Protein AF-A0A956AEA8-F1 (afdb_monomer)

Structure (mmCIF, N/CA/C/O backbone):
data_AF-A0A956AEA8-F1
#
_entry.id   AF-A0A956AEA8-F1
#
loop_
_atom_site.group_PDB
_atom_site.id
_atom_site.type_symbol
_atom_site.label_atom_id
_atom_site.label_alt_id
_atom_site.label_comp_id
_atom_site.label_asym_id
_atom_site.label_entity_id
_atom_site.label_seq_id
_atom_site.pdbx_PDB_ins_code
_atom_site.Cartn_x
_atom_site.Cartn_y
_atom_site.Cartn_z
_atom_site.occupancy
_atom_site.B_iso_or_equiv
_atom_site.auth_seq_id
_atom_site.auth_comp_id
_atom_site.auth_asym_id
_atom_site.auth_atom_id
_atom_site.pdbx_PDB_model_num
ATOM 1 N N . MET A 1 1 ? 11.679 -37.484 19.360 1.00 41.34 1 MET A N 1
ATOM 2 C CA . MET A 1 1 ? 11.856 -37.382 20.827 1.00 41.34 1 MET A CA 1
ATOM 3 C C . MET A 1 1 ? 12.184 -35.933 21.161 1.00 41.34 1 MET A C 1
ATOM 5 O O . MET A 1 1 ? 13.025 -35.336 20.505 1.00 41.34 1 MET A O 1
ATOM 9 N N . ASN A 1 2 ? 11.384 -35.341 22.048 1.00 37.59 2 ASN A N 1
ATOM 10 C CA . ASN A 1 2 ? 11.044 -33.916 22.075 1.00 37.59 2 ASN A CA 1
ATOM 11 C C . ASN A 1 2 ? 11.935 -33.077 23.011 1.00 37.59 2 ASN A C 1
ATOM 13 O O . ASN A 1 2 ? 11.853 -33.224 24.224 1.00 37.59 2 ASN A O 1
ATOM 17 N N . HIS A 1 3 ? 12.673 -32.107 22.458 1.00 40.12 3 HIS A N 1
ATOM 18 C CA . HIS A 1 3 ? 13.439 -31.085 23.202 1.00 40.12 3 HIS A CA 1
ATOM 19 C C . HIS A 1 3 ? 12.631 -29.820 23.581 1.00 40.12 3 HIS A C 1
ATOM 21 O O . HIS A 1 3 ? 13.193 -28.859 24.095 1.00 40.12 3 HIS A O 1
ATOM 27 N N . ARG A 1 4 ? 11.309 -29.781 23.346 1.00 43.84 4 ARG A N 1
ATOM 28 C CA . ARG A 1 4 ? 10.481 -28.565 23.531 1.00 43.84 4 ARG A CA 1
ATOM 29 C C . ARG A 1 4 ? 9.792 -28.418 24.896 1.00 43.84 4 ARG A C 1
ATOM 31 O O . ARG A 1 4 ? 9.142 -27.407 25.125 1.00 43.84 4 ARG A O 1
ATOM 38 N N . LEU A 1 5 ? 9.934 -29.382 25.807 1.00 45.34 5 LEU A N 1
ATOM 39 C CA . LEU A 1 5 ? 9.237 -29.358 27.106 1.00 45.34 5 LEU A CA 1
ATOM 40 C C . LEU A 1 5 ? 10.062 -28.765 28.262 1.00 45.34 5 LEU A C 1
ATOM 42 O O . LEU A 1 5 ? 9.497 -28.449 29.303 1.00 45.34 5 LEU A O 1
ATOM 46 N N . LEU A 1 6 ? 11.369 -28.541 28.084 1.00 45.94 6 LEU A N 1
ATOM 47 C CA . LEU A 1 6 ? 12.243 -28.048 29.159 1.00 45.94 6 LEU A CA 1
ATOM 48 C C . LEU A 1 6 ? 12.296 -26.516 29.305 1.00 45.94 6 LEU A C 1
ATOM 50 O O . LEU A 1 6 ? 12.686 -26.032 30.362 1.00 45.94 6 LEU A O 1
ATOM 54 N N . SER A 1 7 ? 11.864 -25.730 28.312 1.00 45.19 7 SER A N 1
ATOM 55 C CA . SER A 1 7 ? 11.946 -24.258 28.390 1.00 45.19 7 SER A CA 1
ATOM 56 C C . SER A 1 7 ? 10.746 -23.593 29.072 1.00 45.19 7 SER A C 1
ATOM 58 O O . SER A 1 7 ? 10.852 -22.456 29.524 1.00 45.19 7 SER A O 1
ATOM 60 N N . ILE A 1 8 ? 9.606 -24.284 29.174 1.00 47.66 8 ILE A N 1
ATOM 61 C CA . ILE A 1 8 ? 8.383 -23.728 29.780 1.00 47.66 8 ILE A CA 1
ATOM 62 C C . ILE A 1 8 ? 8.444 -23.826 31.314 1.00 47.66 8 ILE A C 1
ATOM 64 O O . ILE A 1 8 ? 8.010 -22.906 32.004 1.00 47.66 8 ILE A O 1
ATOM 68 N N . GLY A 1 9 ? 9.069 -24.876 31.861 1.00 44.31 9 GLY A N 1
ATOM 69 C CA . GLY A 1 9 ? 9.214 -25.051 33.312 1.00 44.31 9 GLY A CA 1
ATOM 70 C C . GLY A 1 9 ? 10.066 -23.969 33.990 1.00 44.31 9 GLY A C 1
ATOM 71 O O . GLY A 1 9 ? 9.742 -23.532 35.091 1.00 44.31 9 GLY A O 1
ATOM 72 N N . ALA A 1 10 ? 11.108 -23.472 33.315 1.00 45.69 10 ALA A N 1
ATOM 73 C CA . ALA A 1 10 ? 11.996 -22.445 33.867 1.00 45.69 10 ALA A CA 1
ATOM 74 C C . ALA A 1 10 ? 11.353 -21.043 33.920 1.00 45.69 10 ALA A C 1
ATOM 76 O O . ALA A 1 10 ? 11.641 -20.263 34.826 1.00 45.69 10 ALA A O 1
ATOM 77 N N . LEU A 1 11 ? 10.438 -20.729 32.994 1.00 45.31 11 LEU A N 1
ATOM 78 C CA . LEU A 1 11 ? 9.725 -19.445 32.968 1.00 45.31 11 LEU A CA 1
ATOM 79 C C . LEU A 1 11 ? 8.637 -19.354 34.048 1.00 45.31 11 LEU A C 1
ATOM 81 O O . LEU A 1 11 ? 8.429 -18.284 34.616 1.00 45.31 11 LEU A O 1
ATOM 85 N N . VAL A 1 12 ? 7.989 -20.472 34.389 1.00 50.38 12 VAL A N 1
ATOM 86 C CA . VAL A 1 12 ? 6.965 -20.506 35.449 1.00 50.38 12 VAL A CA 1
ATOM 87 C C . VAL A 1 12 ? 7.594 -20.381 36.843 1.00 50.38 12 VAL A C 1
ATOM 89 O O . VAL A 1 12 ? 7.029 -19.709 37.703 1.00 50.38 12 VAL A O 1
ATOM 92 N N . ALA A 1 13 ? 8.795 -20.931 37.055 1.00 46.12 13 ALA A N 1
ATOM 93 C CA . ALA A 1 13 ? 9.520 -20.803 38.323 1.00 46.12 13 ALA A CA 1
ATOM 94 C C . ALA A 1 13 ? 10.091 -19.389 38.569 1.00 46.12 13 ALA A C 1
ATOM 96 O O . ALA A 1 13 ? 10.195 -18.955 39.713 1.00 46.12 13 ALA A O 1
ATOM 97 N N . ALA A 1 14 ? 10.423 -18.636 37.515 1.00 42.44 14 ALA A N 1
ATOM 98 C CA . ALA A 1 14 ? 10.911 -17.261 37.653 1.00 42.44 14 ALA A CA 1
ATOM 99 C C . ALA A 1 14 ? 9.790 -16.258 37.998 1.00 42.44 14 ALA A C 1
ATOM 101 O O . ALA A 1 14 ? 10.027 -15.280 38.706 1.00 42.44 14 ALA A O 1
ATOM 102 N N . ILE A 1 15 ? 8.555 -16.511 37.547 1.00 44.03 15 ILE A N 1
ATOM 103 C CA . ILE A 1 15 ? 7.402 -15.631 37.803 1.00 44.03 15 ILE A CA 1
ATOM 104 C C . ILE A 1 15 ? 6.875 -15.796 39.238 1.00 44.03 15 ILE A C 1
ATOM 106 O O . ILE A 1 15 ? 6.452 -14.816 39.852 1.00 44.03 15 ILE A O 1
ATOM 110 N N . THR A 1 16 ? 6.957 -16.993 39.825 1.00 44.12 16 THR A N 1
ATOM 111 C CA . THR A 1 16 ? 6.531 -17.218 41.218 1.00 44.12 16 THR A CA 1
ATOM 112 C C . THR A 1 16 ? 7.491 -16.621 42.246 1.00 44.12 16 THR A C 1
ATOM 114 O O . THR A 1 16 ? 7.037 -16.150 43.287 1.00 44.12 16 THR A O 1
ATOM 117 N N . ILE A 1 17 ? 8.792 -16.543 41.950 1.00 46.50 17 ILE A N 1
ATOM 118 C CA . ILE A 1 17 ? 9.777 -15.934 42.863 1.00 46.50 17 ILE A CA 1
ATOM 119 C C . ILE A 1 17 ? 9.650 -14.399 42.886 1.00 46.50 17 ILE A C 1
ATOM 121 O O . ILE A 1 17 ? 9.877 -13.783 43.924 1.00 46.50 17 ILE A O 1
ATOM 125 N N . TRP A 1 18 ? 9.193 -13.767 41.799 1.00 37.88 18 TRP A N 1
ATOM 126 C CA . TRP A 1 18 ? 9.006 -12.308 41.756 1.00 37.88 18 TRP A CA 1
ATOM 127 C C . TRP A 1 18 ? 7.721 -11.826 42.457 1.00 37.88 18 TRP A C 1
ATOM 129 O O . TRP A 1 18 ? 7.663 -10.700 42.947 1.00 37.88 18 TRP A O 1
ATOM 139 N N . LEU A 1 19 ? 6.701 -12.684 42.576 1.00 41.47 19 LEU A N 1
ATOM 140 C CA . LEU A 1 19 ? 5.446 -12.373 43.280 1.00 41.47 19 LEU A CA 1
ATOM 141 C C . LEU A 1 19 ? 5.513 -12.618 44.802 1.00 41.47 19 LEU A C 1
ATOM 143 O O . LEU A 1 19 ? 4.656 -12.124 45.532 1.00 41.47 19 LEU A O 1
ATOM 147 N N . GLY A 1 20 ? 6.536 -13.325 45.296 1.00 36.56 20 GLY A N 1
ATOM 148 C CA . GLY A 1 20 ? 6.703 -13.641 46.722 1.00 36.56 20 GLY A CA 1
ATOM 149 C C . GLY A 1 20 ? 7.323 -12.531 47.582 1.00 36.56 20 GLY A C 1
ATOM 150 O O . GLY A 1 20 ? 7.254 -12.607 48.805 1.00 36.56 20 GLY A O 1
ATOM 151 N N . SER A 1 21 ? 7.911 -11.489 46.985 1.00 39.62 21 SER A N 1
ATOM 152 C CA . SER A 1 21 ? 8.676 -10.464 47.724 1.00 39.62 21 SER A CA 1
ATOM 153 C C . SER A 1 21 ? 7.931 -9.145 47.974 1.00 39.62 21 SER A C 1
ATOM 155 O O . SER A 1 21 ? 8.513 -8.219 48.529 1.00 39.62 21 SER A O 1
ATOM 157 N N . ALA A 1 22 ? 6.649 -9.039 47.609 1.00 40.94 22 ALA A N 1
ATOM 158 C CA . ALA A 1 22 ? 5.845 -7.825 47.817 1.00 40.94 22 ALA A CA 1
ATOM 159 C C . ALA A 1 22 ? 4.868 -7.910 49.010 1.00 40.94 22 ALA A C 1
ATOM 161 O O . ALA A 1 22 ? 4.037 -7.021 49.196 1.00 40.94 22 ALA A O 1
ATOM 162 N N . ALA A 1 23 ? 4.949 -8.961 49.830 1.00 42.00 23 ALA A N 1
ATOM 163 C CA . ALA A 1 23 ? 4.030 -9.205 50.941 1.00 42.00 23 ALA A CA 1
ATOM 164 C C . ALA A 1 23 ? 4.614 -8.786 52.302 1.00 42.00 23 ALA A C 1
ATOM 166 O O . ALA A 1 23 ? 4.728 -9.600 53.210 1.00 42.00 23 ALA A O 1
ATOM 167 N N . SER A 1 24 ? 4.966 -7.508 52.461 1.00 51.22 24 SER A N 1
ATOM 168 C CA . SER A 1 24 ? 5.138 -6.901 53.792 1.00 51.22 24 SER A CA 1
ATOM 169 C C . SER A 1 24 ? 5.209 -5.374 53.700 1.00 51.22 24 SER A C 1
ATOM 171 O O . SER A 1 24 ? 6.287 -4.789 53.727 1.00 51.22 24 SER A O 1
ATOM 173 N N . ALA A 1 25 ? 4.051 -4.717 53.590 1.00 36.09 25 ALA A N 1
ATOM 174 C CA . ALA A 1 25 ? 3.910 -3.288 53.878 1.00 36.09 25 ALA A CA 1
ATOM 175 C C . ALA A 1 25 ? 2.496 -2.984 54.410 1.00 36.09 25 ALA A C 1
ATOM 177 O O . ALA A 1 25 ? 1.529 -2.815 53.673 1.00 36.09 25 ALA A O 1
ATOM 178 N N . THR A 1 26 ? 2.426 -3.011 55.737 1.00 43.31 26 THR A N 1
ATOM 179 C CA . THR A 1 26 ? 1.552 -2.297 56.683 1.00 43.31 26 THR A CA 1
ATOM 180 C C . THR A 1 26 ? 0.468 -1.340 56.154 1.00 43.31 26 THR A C 1
ATOM 182 O O . THR A 1 26 ? 0.747 -0.364 55.464 1.00 43.31 26 THR A O 1
ATOM 185 N N . SER A 1 27 ? -0.757 -1.585 56.642 1.00 48.53 27 SER A N 1
ATOM 186 C CA . SER A 1 27 ? -1.831 -0.627 56.971 1.00 48.53 27 SER A CA 1
ATOM 187 C C . SER A 1 27 ? -2.135 0.492 55.963 1.00 48.53 27 SER A C 1
ATOM 189 O O . SER A 1 27 ? -1.578 1.588 56.023 1.00 48.53 27 SER A O 1
ATOM 191 N N . LEU A 1 28 ? -3.140 0.260 55.112 1.00 39.59 28 LEU A N 1
ATOM 192 C CA . LEU A 1 28 ? -3.860 1.337 54.432 1.00 39.59 28 LEU A CA 1
ATOM 193 C C . LEU A 1 28 ? -4.636 2.167 55.471 1.00 39.59 28 LEU A C 1
ATOM 195 O O . LEU A 1 28 ? -5.519 1.649 56.151 1.00 39.59 28 LEU A O 1
ATOM 199 N N . SER A 1 29 ? -4.308 3.454 55.577 1.00 54.28 29 SER A N 1
ATOM 200 C CA . SER A 1 29 ? -5.002 4.419 56.430 1.00 54.28 29 SER A CA 1
ATOM 201 C C . SER A 1 29 ? -6.465 4.623 56.007 1.00 54.28 29 SER A C 1
ATOM 203 O O . SER A 1 29 ? -6.812 4.552 54.822 1.00 54.28 29 SER A O 1
ATOM 205 N N . ALA A 1 30 ? -7.324 4.915 56.989 1.00 51.47 30 ALA A N 1
ATOM 206 C CA . ALA A 1 30 ? -8.766 5.132 56.831 1.00 51.47 30 ALA A CA 1
ATOM 207 C C . ALA A 1 30 ? -9.135 6.213 55.786 1.00 51.47 30 ALA A C 1
ATOM 209 O O . ALA A 1 30 ? -10.224 6.173 55.211 1.00 51.47 30 ALA A O 1
ATOM 210 N N . ASP A 1 31 ? -8.210 7.115 55.443 1.00 47.25 31 ASP A N 1
ATOM 211 C CA . ASP A 1 31 ? -8.415 8.142 54.415 1.00 47.25 31 ASP A CA 1
ATOM 212 C C . ASP A 1 31 ? -8.515 7.586 52.986 1.00 47.25 31 ASP A C 1
ATOM 214 O O . ASP A 1 31 ? -9.193 8.175 52.139 1.00 47.25 31 ASP A O 1
ATOM 218 N N . LYS A 1 32 ? -7.926 6.415 52.700 1.00 47.25 32 LYS A N 1
ATOM 219 C CA . LYS A 1 32 ? -8.047 5.779 51.374 1.00 47.25 32 LYS A CA 1
ATOM 220 C C . LYS A 1 32 ? -9.395 5.088 51.155 1.00 47.25 32 LYS A C 1
ATOM 222 O O . LYS A 1 32 ? -9.828 4.983 50.009 1.00 47.25 32 LYS A O 1
ATOM 227 N N . GLN A 1 33 ? -10.101 4.688 52.217 1.00 48.06 33 GLN A N 1
ATOM 228 C CA . GLN A 1 33 ? -11.463 4.153 52.080 1.00 48.06 33 GLN A CA 1
ATOM 229 C C . GLN A 1 33 ? -12.491 5.239 51.727 1.00 48.06 33 GLN A C 1
ATOM 231 O O . GLN A 1 33 ? -13.471 4.951 51.040 1.00 48.06 33 GLN A O 1
ATOM 236 N N . ARG A 1 34 ? -12.233 6.506 52.083 1.00 46.22 34 ARG A N 1
ATOM 237 C CA . ARG A 1 34 ? -13.102 7.644 51.727 1.00 46.22 34 ARG A CA 1
ATOM 238 C C . ARG A 1 34 ? -13.081 8.000 50.236 1.00 46.22 34 ARG A C 1
ATOM 240 O O . ARG A 1 34 ? -14.017 8.626 49.749 1.00 46.22 34 ARG A O 1
ATOM 247 N N . TRP A 1 35 ? -12.045 7.583 49.505 1.00 41.38 35 TRP A N 1
ATOM 248 C CA . TRP A 1 35 ? -11.941 7.783 48.055 1.00 41.38 35 TRP A CA 1
ATOM 249 C C . TRP A 1 35 ? -12.661 6.706 47.231 1.00 41.38 35 TRP A C 1
ATOM 251 O O . TRP A 1 35 ? -13.048 6.972 46.095 1.00 41.38 35 TRP A O 1
ATOM 261 N N . LEU A 1 36 ? -12.901 5.515 47.792 1.00 40.81 36 LEU A N 1
ATOM 262 C CA . LEU A 1 36 ? -13.586 4.422 47.087 1.00 40.81 36 LEU A CA 1
ATOM 263 C C . LEU A 1 36 ? -15.117 4.552 47.106 1.00 40.81 36 LEU A C 1
ATOM 265 O O . LEU A 1 36 ? -15.780 4.009 46.228 1.00 40.81 36 LEU A O 1
ATOM 269 N N . THR A 1 37 ? -15.691 5.328 48.028 1.00 45.38 37 THR A N 1
ATOM 270 C CA . THR A 1 37 ? -17.143 5.589 48.083 1.00 45.38 37 THR A CA 1
ATOM 271 C C . THR A 1 37 ? -17.604 6.732 47.175 1.00 45.38 37 THR A C 1
ATOM 273 O O . THR A 1 37 ? -18.802 6.990 47.083 1.00 45.38 37 THR A O 1
ATOM 276 N N . LYS A 1 38 ? -16.681 7.402 46.469 1.00 42.72 38 LYS A N 1
ATOM 277 C CA . LYS A 1 38 ? -16.982 8.517 45.553 1.00 42.72 38 LYS A CA 1
ATOM 278 C C . LYS A 1 38 ? -16.786 8.180 44.071 1.00 42.72 38 LYS A C 1
ATOM 280 O O . LYS A 1 38 ? -16.805 9.075 43.230 1.00 42.72 38 LYS A O 1
ATOM 285 N N . PHE A 1 39 ? -16.616 6.900 43.741 1.00 43.19 39 PHE A N 1
ATOM 286 C CA . PHE A 1 39 ? -16.754 6.426 42.367 1.00 43.19 39 PHE A CA 1
ATOM 287 C C . PHE A 1 39 ? -18.244 6.259 42.059 1.00 43.19 39 PHE A C 1
ATOM 289 O O . PHE A 1 39 ? -18.816 5.183 42.226 1.00 43.19 39 PHE A O 1
ATOM 296 N N . GLU A 1 40 ? -18.882 7.342 41.609 1.00 47.75 40 GLU A N 1
ATOM 297 C CA . GLU A 1 40 ? -20.128 7.231 40.853 1.00 47.75 40 GLU A CA 1
ATOM 298 C C . GLU A 1 40 ? -19.828 6.385 39.613 1.00 47.75 40 GLU A C 1
ATOM 300 O O . GLU A 1 40 ? -19.212 6.833 38.646 1.00 47.75 40 GLU A O 1
ATOM 305 N N . SER A 1 41 ? -20.207 5.112 39.673 1.00 48.53 41 SER A N 1
ATOM 306 C CA . SER A 1 41 ? -20.214 4.216 38.530 1.00 48.53 41 SER A CA 1
ATOM 307 C C . SER A 1 41 ? -21.156 4.810 37.488 1.00 48.53 41 SER A C 1
ATOM 309 O O . SER A 1 41 ? -22.380 4.782 37.611 1.00 48.53 41 SER A O 1
ATOM 311 N N . VAL A 1 42 ? -20.565 5.419 36.467 1.00 47.22 42 VAL A N 1
ATOM 312 C CA . VAL A 1 42 ? -21.297 5.925 35.314 1.00 47.22 42 VAL A CA 1
ATOM 313 C C . VAL A 1 42 ? -21.765 4.718 34.511 1.00 47.22 42 VAL A C 1
ATOM 315 O O . VAL A 1 42 ? -21.019 4.159 33.711 1.00 47.22 42 VAL A O 1
ATOM 318 N N . VAL A 1 43 ? -23.000 4.294 34.754 1.00 56.28 43 VAL A N 1
ATOM 319 C CA . VAL A 1 43 ? -23.651 3.233 33.988 1.00 56.28 43 VAL A CA 1
ATOM 320 C C . VAL A 1 43 ? -24.362 3.871 32.799 1.00 56.28 43 VAL A C 1
ATOM 322 O O . VAL A 1 43 ? -25.096 4.850 32.932 1.00 56.28 43 VAL A O 1
ATOM 325 N N . VAL A 1 44 ? -24.108 3.344 31.603 1.00 60.59 44 VAL A N 1
ATOM 326 C CA . VAL A 1 44 ? -24.834 3.749 30.397 1.00 60.59 44 VAL A CA 1
ATOM 327 C C . VAL A 1 44 ? -26.136 2.964 30.367 1.00 60.59 44 VAL A C 1
ATOM 329 O O . VAL A 1 44 ? -26.124 1.742 30.233 1.00 60.59 44 VAL A O 1
ATOM 332 N N . CYS A 1 45 ? -27.259 3.660 30.504 1.00 67.12 45 CYS A N 1
ATOM 333 C CA . CYS A 1 45 ? -28.570 3.032 30.478 1.00 67.12 45 CYS A CA 1
ATOM 334 C C . CYS A 1 45 ? -29.109 3.027 29.050 1.00 67.12 45 CYS A C 1
ATOM 336 O O . CYS A 1 45 ? -29.173 4.065 28.386 1.00 67.12 45 CYS A O 1
ATOM 338 N N . VAL A 1 46 ? -29.459 1.830 28.579 1.00 61.53 46 VAL A N 1
ATOM 339 C CA . VAL A 1 46 ? -30.031 1.588 27.255 1.00 61.53 46 VAL A CA 1
ATOM 340 C C . VAL A 1 46 ? -31.545 1.536 27.408 1.00 61.53 46 VAL A C 1
ATOM 342 O O . VAL A 1 46 ? -32.070 0.637 28.066 1.00 61.53 46 VAL A O 1
ATOM 345 N N . CYS A 1 47 ? -32.247 2.501 26.823 1.00 72.19 47 CYS A N 1
ATOM 346 C CA . CYS A 1 47 ? -33.701 2.592 26.901 1.00 72.19 47 CYS A CA 1
ATOM 347 C C . CYS A 1 47 ? -34.302 2.501 25.501 1.00 72.19 47 CYS A C 1
ATOM 349 O O . CYS A 1 47 ? -33.820 3.129 24.555 1.00 72.19 47 CYS A O 1
ATOM 351 N N . ARG A 1 48 ? -35.351 1.687 25.366 1.00 53.88 48 ARG A N 1
ATOM 352 C CA . ARG A 1 48 ? -36.082 1.506 24.114 1.00 53.88 48 ARG A CA 1
ATOM 353 C C . ARG A 1 48 ? -37.396 2.274 24.206 1.00 53.88 48 ARG A C 1
ATOM 355 O O . ARG A 1 48 ? -38.298 1.842 24.913 1.00 53.88 48 ARG A O 1
ATOM 362 N N . GLU A 1 49 ? -37.491 3.392 23.498 1.00 68.94 49 GLU A N 1
ATOM 363 C CA . GLU A 1 49 ? -38.710 4.202 23.379 1.00 68.94 49 GLU A CA 1
ATOM 364 C C . GLU A 1 49 ? -3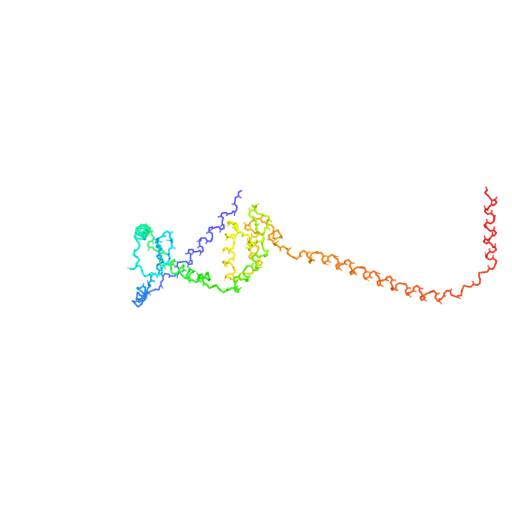9.089 4.294 21.896 1.00 68.94 49 GLU A C 1
ATOM 366 O O . GLU A 1 49 ? -38.232 4.524 21.044 1.00 68.94 49 GLU A O 1
ATOM 371 N N . GLY A 1 50 ? -40.363 4.058 21.563 1.00 61.59 50 GLY A N 1
ATOM 372 C CA . GLY A 1 50 ? -40.899 4.322 20.218 1.00 61.59 50 GLY A CA 1
ATOM 373 C C . GLY A 1 50 ? -40.208 3.596 19.053 1.00 61.59 50 GLY A C 1
ATOM 374 O O . GLY A 1 50 ? -40.114 4.147 17.964 1.00 61.59 50 GLY A O 1
ATOM 375 N N . GLY A 1 51 ? -39.685 2.382 19.260 1.00 66.75 51 GLY A N 1
ATOM 376 C CA . GLY A 1 51 ? -39.017 1.601 18.205 1.00 66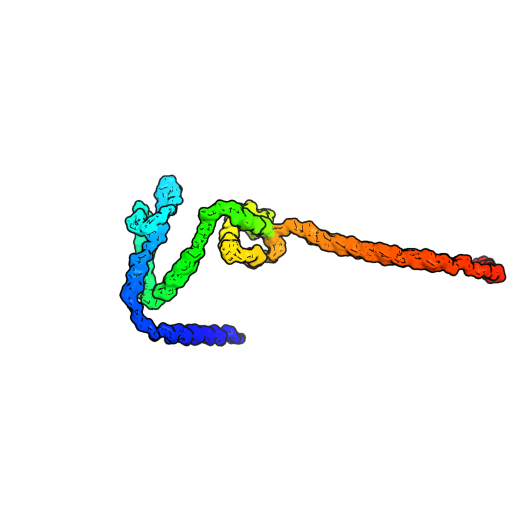.75 51 GLY A CA 1
ATOM 377 C C . GLY A 1 51 ? -37.524 1.902 18.003 1.00 66.75 51 GLY A C 1
ATOM 378 O O . GLY A 1 51 ? -36.867 1.151 17.284 1.00 66.75 51 GLY A O 1
ATOM 379 N N . GLY A 1 52 ? -36.964 2.909 18.684 1.00 48.16 52 GLY A N 1
ATOM 380 C CA . GLY A 1 52 ? -35.531 3.227 18.684 1.00 48.16 52 GLY A CA 1
ATOM 381 C C . GLY A 1 52 ? -34.825 2.840 19.988 1.00 48.16 52 GLY A C 1
ATOM 382 O O . GLY A 1 52 ? -35.459 2.664 21.028 1.00 48.16 52 GLY A O 1
ATOM 383 N N . VAL A 1 53 ? -33.496 2.704 19.939 1.00 67.38 53 VAL A N 1
ATOM 384 C CA . VAL A 1 53 ? -32.640 2.521 21.124 1.00 67.38 53 VAL A CA 1
ATOM 385 C C . VAL A 1 53 ? -31.932 3.841 21.414 1.00 67.38 53 VAL A C 1
ATOM 387 O O . VAL A 1 53 ? -31.249 4.377 20.544 1.00 67.38 53 VAL A O 1
ATOM 390 N N . THR A 1 54 ? -32.081 4.362 22.630 1.00 62.44 54 THR A N 1
ATOM 391 C CA . THR A 1 54 ? -31.397 5.577 23.088 1.00 62.44 54 THR A CA 1
ATOM 392 C C . THR A 1 54 ? -30.459 5.257 24.249 1.00 62.44 54 THR A C 1
ATOM 394 O O . THR A 1 54 ? -30.742 4.397 25.087 1.00 62.44 54 THR A O 1
ATOM 397 N N . TYR A 1 55 ? -29.320 5.950 24.290 1.00 65.50 55 TYR A N 1
ATOM 398 C CA . TYR A 1 55 ? -28.309 5.810 25.335 1.00 65.50 55 TYR A CA 1
ATOM 399 C C . TYR A 1 55 ? -28.301 7.087 26.173 1.00 65.50 55 TYR A C 1
ATOM 401 O O . TYR A 1 55 ? -27.949 8.155 25.670 1.00 65.50 55 TYR A O 1
ATOM 409 N N . LYS A 1 56 ? -28.685 6.994 27.449 1.00 67.81 56 LYS A N 1
ATOM 410 C CA . LYS A 1 56 ? -28.585 8.113 28.399 1.00 67.81 56 LYS A CA 1
ATOM 411 C C . LYS A 1 56 ? -27.538 7.801 29.460 1.00 67.81 56 LYS A C 1
ATOM 413 O O . LYS A 1 56 ? -27.525 6.725 30.055 1.00 67.81 56 LYS A O 1
ATOM 418 N N . ARG A 1 57 ? -26.659 8.772 29.704 1.00 54.62 57 ARG A N 1
ATOM 419 C CA . ARG A 1 57 ? -25.685 8.741 30.797 1.00 54.62 57 ARG A CA 1
ATOM 420 C C . ARG A 1 57 ? -26.389 9.247 32.052 1.00 54.62 57 ARG A C 1
ATOM 422 O O . ARG A 1 57 ? -26.745 10.419 32.117 1.00 54.62 57 ARG A O 1
ATOM 429 N N . SER A 1 58 ? -26.640 8.365 33.010 1.00 68.50 58 SER A N 1
ATOM 430 C CA . SER A 1 58 ? -27.301 8.714 34.269 1.00 68.50 58 SER A CA 1
ATOM 431 C C . SER A 1 58 ? -26.666 7.936 35.417 1.00 68.50 58 SER A C 1
ATOM 433 O O . SER A 1 58 ? -25.992 6.931 35.190 1.00 68.50 58 SER A O 1
ATOM 435 N N . SER A 1 59 ? -26.852 8.397 36.653 1.00 62.03 59 SER A N 1
ATOM 436 C CA . SER A 1 59 ? -26.467 7.605 37.821 1.00 62.03 59 SER A CA 1
ATOM 437 C C . SER A 1 59 ? -27.383 6.381 37.934 1.00 62.03 59 SER A C 1
ATOM 439 O O . SER A 1 59 ? -28.560 6.446 37.573 1.00 62.03 59 SER A O 1
ATOM 441 N N . ILE A 1 60 ? -26.856 5.264 38.452 1.00 57.75 60 ILE A N 1
ATOM 442 C CA . ILE A 1 60 ? -27.583 3.983 38.598 1.00 57.75 60 ILE A CA 1
ATOM 443 C C . ILE A 1 60 ? -28.967 4.171 39.240 1.00 57.75 60 ILE A C 1
ATOM 445 O O . ILE A 1 60 ? -29.930 3.516 38.848 1.00 57.75 60 ILE A O 1
ATOM 449 N N . ALA A 1 61 ? -29.086 5.105 40.187 1.00 63.34 61 ALA A N 1
ATOM 450 C CA . ALA A 1 61 ? -30.323 5.385 40.910 1.00 63.34 61 ALA A CA 1
ATOM 451 C C . ALA A 1 61 ? -31.458 5.965 40.039 1.00 63.34 61 ALA A C 1
ATOM 453 O O . ALA A 1 61 ? -32.604 5.977 40.478 1.00 63.34 61 ALA A O 1
ATOM 454 N N . LYS A 1 62 ? -31.167 6.452 38.825 1.00 63.72 62 LYS A N 1
ATOM 455 C CA . LYS A 1 62 ? -32.119 7.172 37.960 1.00 63.72 62 LYS A CA 1
ATOM 456 C C . LYS A 1 62 ? -32.469 6.445 36.658 1.00 63.72 62 LYS A C 1
ATOM 458 O O . LYS A 1 62 ? -33.076 7.047 35.774 1.00 63.72 62 LYS A O 1
ATOM 463 N N . CYS A 1 63 ? -32.087 5.180 36.497 1.00 60.94 63 CYS A N 1
ATOM 464 C CA . CYS A 1 63 ? -32.438 4.425 35.295 1.00 60.94 63 CYS A CA 1
ATOM 465 C C . CYS A 1 63 ? -33.801 3.748 35.453 1.00 60.94 63 CYS A C 1
ATOM 467 O O . CYS A 1 63 ? -33.917 2.663 36.022 1.00 60.94 63 CYS A O 1
ATOM 469 N N . ASP A 1 64 ? -34.836 4.405 34.929 1.00 60.09 64 ASP A N 1
ATOM 470 C CA . ASP A 1 64 ? -36.236 3.983 35.056 1.00 60.09 64 ASP A CA 1
ATOM 471 C C . ASP A 1 64 ? -36.728 3.140 33.864 1.00 60.09 64 ASP A C 1
ATOM 473 O O . ASP A 1 64 ? -37.855 3.253 33.394 1.00 60.09 64 ASP A O 1
ATOM 477 N N . CYS A 1 65 ? -35.853 2.282 33.333 1.00 61.59 65 CYS A N 1
ATOM 478 C CA . CYS A 1 65 ? -36.166 1.403 32.207 1.00 61.59 65 CYS A CA 1
ATOM 479 C C . CYS A 1 65 ? -36.326 -0.037 32.720 1.00 61.59 65 CYS A C 1
ATOM 481 O O . CYS A 1 65 ? -35.362 -0.658 33.172 1.00 61.59 65 CYS A O 1
ATOM 483 N N . GLN A 1 66 ? -37.555 -0.570 32.657 1.00 55.34 66 GLN A N 1
ATOM 484 C CA . GLN A 1 66 ? -37.947 -1.901 33.163 1.00 55.34 66 GLN A CA 1
ATOM 485 C C . GLN A 1 66 ? -37.026 -3.043 32.690 1.00 55.34 66 GLN A C 1
ATOM 487 O O . GLN A 1 66 ? -36.679 -3.923 33.473 1.00 55.34 66 GLN A O 1
ATOM 492 N N . LEU A 1 67 ? -36.559 -2.989 31.439 1.00 54.25 67 LEU A N 1
ATOM 493 C CA . LEU A 1 67 ? -35.665 -3.993 30.846 1.00 54.25 67 LEU A CA 1
ATOM 494 C C . LEU A 1 67 ? -34.234 -3.972 31.412 1.00 54.25 67 LEU A C 1
ATOM 496 O O . LEU A 1 67 ? -33.555 -4.994 31.388 1.00 54.25 67 LEU A O 1
ATOM 500 N N . GLY A 1 68 ? -33.769 -2.839 31.948 1.00 54.06 68 GLY A N 1
ATOM 501 C CA . GLY A 1 68 ? -32.428 -2.736 32.528 1.00 54.06 68 GLY A CA 1
ATOM 502 C C . GLY A 1 68 ? -32.323 -3.401 33.900 1.00 54.06 68 GLY A C 1
ATOM 503 O O . GLY A 1 68 ? -31.280 -3.956 34.236 1.00 54.06 68 GLY A O 1
ATOM 504 N N . LYS A 1 69 ? -33.410 -3.392 34.686 1.00 57.75 69 LYS A N 1
ATOM 505 C CA . LYS A 1 69 ? -33.405 -3.920 36.059 1.00 57.75 69 LYS A CA 1
ATOM 506 C C . LYS A 1 69 ? -33.280 -5.445 36.100 1.00 57.75 69 LYS A C 1
ATOM 508 O O . LYS A 1 69 ? -32.505 -5.938 36.909 1.00 57.75 69 LYS A O 1
ATOM 513 N N . SER A 1 70 ? -33.969 -6.195 35.235 1.00 60.84 70 SER A N 1
ATOM 514 C CA . SER A 1 70 ? -33.904 -7.669 35.249 1.00 60.84 70 SER A CA 1
ATOM 515 C C . SER A 1 70 ? -32.562 -8.207 34.749 1.00 60.84 70 SER A C 1
ATOM 517 O O . SER A 1 70 ? -31.990 -9.097 35.372 1.00 60.84 70 SER A O 1
ATOM 519 N N . VAL A 1 71 ? -32.015 -7.620 33.679 1.00 63.34 71 VAL A N 1
ATOM 520 C CA . VAL A 1 71 ? -30.703 -8.001 33.134 1.00 63.34 71 VAL A CA 1
ATOM 521 C C . VAL A 1 71 ? -29.588 -7.637 34.111 1.00 63.34 71 VAL A C 1
ATOM 523 O O . VAL A 1 71 ? -28.693 -8.444 34.340 1.00 63.34 71 VAL A O 1
ATOM 526 N N . TYR A 1 72 ? -29.663 -6.464 34.748 1.00 63.28 72 TYR A N 1
ATOM 527 C CA . TYR A 1 72 ? -28.697 -6.072 35.773 1.00 63.28 72 TYR A CA 1
ATOM 528 C C . TYR A 1 72 ? -28.768 -6.975 37.008 1.00 63.28 72 TYR A C 1
ATOM 530 O O . TYR A 1 72 ? -27.727 -7.385 37.504 1.00 63.28 72 TYR A O 1
ATOM 538 N N . GLN A 1 73 ? -29.966 -7.325 37.488 1.00 73.06 73 GLN A N 1
ATOM 539 C CA . GLN A 1 73 ? -30.126 -8.237 38.627 1.00 73.06 73 GLN A CA 1
ATOM 540 C C . GLN A 1 73 ? -29.626 -9.652 38.296 1.00 73.06 73 GLN A C 1
ATOM 542 O O . GLN A 1 73 ? -28.935 -10.248 39.115 1.00 73.06 73 GLN A O 1
ATOM 547 N N . GLY A 1 74 ? -29.886 -10.163 37.086 1.00 69.94 74 GLY A N 1
ATOM 548 C CA . GLY A 1 74 ? -29.355 -11.454 36.632 1.00 69.94 74 GLY A CA 1
ATOM 549 C C . GLY A 1 74 ? -27.830 -11.455 36.496 1.00 69.94 74 GLY A C 1
ATOM 550 O O . GLY A 1 74 ? -27.164 -12.365 36.980 1.00 69.94 74 GLY A O 1
ATOM 551 N N . PHE A 1 75 ? -27.258 -10.399 35.913 1.00 64.69 75 PHE A N 1
ATOM 552 C CA . PHE A 1 75 ? -25.806 -10.254 35.778 1.00 64.69 75 PHE A CA 1
ATOM 553 C C . PHE A 1 75 ? -25.120 -10.040 37.133 1.00 64.69 75 PHE A C 1
ATOM 555 O O . PHE A 1 75 ? -24.037 -10.566 37.368 1.00 64.69 75 PHE A O 1
ATOM 562 N N . LYS A 1 76 ? -25.763 -9.309 38.052 1.00 73.19 76 LYS A N 1
ATOM 563 C CA . LYS A 1 76 ? -25.287 -9.114 39.423 1.00 73.19 76 LYS A CA 1
ATOM 564 C C . LYS A 1 76 ? -25.287 -10.428 40.206 1.00 73.19 76 LYS A C 1
ATOM 566 O O . LYS A 1 76 ? -24.278 -10.727 40.830 1.00 73.19 76 LYS A O 1
ATOM 571 N N . ALA A 1 77 ? -26.357 -11.218 40.121 1.00 71.12 77 ALA A N 1
ATOM 572 C CA . ALA A 1 77 ? -26.438 -12.521 40.779 1.00 71.12 77 ALA A CA 1
ATOM 573 C C . ALA A 1 77 ? -25.381 -13.506 40.245 1.00 71.12 77 ALA A C 1
ATOM 575 O O . ALA A 1 77 ? -24.752 -14.214 41.026 1.00 71.12 77 ALA A O 1
ATOM 576 N N . GLU A 1 78 ? -25.120 -13.509 38.934 1.00 68.88 78 GLU A N 1
ATOM 577 C CA . GLU A 1 78 ? -24.076 -14.355 38.336 1.00 68.88 78 GLU A CA 1
ATOM 578 C C . GLU A 1 78 ? -22.657 -13.883 38.715 1.00 68.88 78 GLU A C 1
ATOM 580 O O . GLU A 1 78 ? -21.779 -14.693 39.010 1.00 68.88 78 GLU A O 1
ATOM 585 N N . LEU A 1 79 ? -22.429 -12.565 38.787 1.00 64.94 79 LEU A N 1
ATOM 586 C CA . LEU A 1 79 ? -21.159 -11.991 39.247 1.00 64.94 79 LEU A CA 1
ATOM 587 C C . LEU A 1 79 ? -20.913 -12.172 40.751 1.00 64.94 79 LEU A C 1
ATOM 589 O O . LEU A 1 79 ? -19.752 -12.251 41.160 1.00 64.94 79 LEU A O 1
ATOM 593 N N . GLU A 1 80 ? -21.968 -12.211 41.568 1.00 69.81 80 GLU A N 1
ATOM 594 C CA . GLU A 1 80 ? -21.903 -12.577 42.988 1.00 69.81 80 GLU A CA 1
ATOM 595 C C . GLU A 1 80 ? -21.604 -14.074 43.136 1.00 69.81 80 GLU A C 1
ATOM 597 O O . GLU A 1 80 ? -20.736 -14.444 43.920 1.00 69.81 80 GLU A O 1
ATOM 602 N N . LYS A 1 81 ? -22.175 -14.930 42.284 1.00 67.62 81 LYS A N 1
ATOM 603 C CA . LYS A 1 81 ? -21.859 -16.365 42.264 1.00 67.62 81 LYS A CA 1
ATOM 604 C C . LYS A 1 81 ? -20.402 -16.656 41.877 1.00 67.62 81 LYS A C 1
ATOM 606 O O . LYS A 1 81 ? -19.772 -17.511 42.486 1.00 67.62 81 LYS A O 1
ATOM 611 N N . GLN A 1 82 ? -19.836 -15.914 40.920 1.00 58.97 82 GLN A N 1
ATOM 612 C CA . GLN A 1 82 ? -18.405 -16.004 40.577 1.00 58.97 82 GLN A CA 1
ATOM 613 C C . GLN A 1 82 ? -17.481 -15.219 41.527 1.00 58.97 82 GLN A C 1
ATOM 615 O O . GLN A 1 82 ? -16.259 -15.354 41.464 1.00 58.97 82 GLN A O 1
ATOM 620 N N . SER A 1 83 ? -18.036 -14.373 42.399 1.00 54.25 83 SER A N 1
ATOM 621 C CA . SER A 1 83 ? -17.280 -13.601 43.391 1.00 54.25 83 SER A CA 1
ATOM 622 C C . SER A 1 83 ? -16.708 -14.483 44.489 1.00 54.25 83 SER A C 1
ATOM 624 O O . SER A 1 83 ? -15.569 -14.268 44.905 1.00 54.25 83 SER A O 1
ATOM 626 N N . ASP A 1 84 ? -17.492 -15.453 44.951 1.00 53.84 84 ASP A N 1
ATOM 627 C CA . ASP A 1 84 ? -17.144 -16.255 46.124 1.00 53.84 84 ASP A CA 1
ATOM 628 C C . ASP A 1 84 ? -16.022 -17.265 45.839 1.00 53.84 84 ASP A C 1
ATOM 630 O O . ASP A 1 84 ? -15.268 -17.613 46.745 1.00 53.84 84 ASP A O 1
ATOM 634 N N . GLU A 1 85 ? -15.807 -17.647 44.576 1.00 55.75 85 GLU A N 1
ATOM 635 C CA . GLU A 1 85 ? -14.671 -18.493 44.179 1.00 55.75 85 GLU A CA 1
ATOM 636 C C . GLU A 1 85 ? -13.347 -17.721 44.010 1.00 55.75 85 GLU A C 1
ATOM 638 O O . GLU A 1 85 ? -12.277 -18.327 43.992 1.00 55.75 85 GLU A O 1
ATOM 643 N N . ILE A 1 86 ? -13.369 -16.384 43.913 1.00 48.50 86 ILE A N 1
ATOM 644 C CA . ILE A 1 86 ? -12.182 -15.573 43.569 1.00 48.50 86 ILE A CA 1
ATOM 645 C C . ILE A 1 86 ? -11.990 -14.429 44.582 1.00 48.50 86 ILE A C 1
ATOM 647 O O . ILE A 1 86 ? -11.761 -13.265 44.241 1.00 48.50 86 ILE A O 1
ATOM 651 N N . GLY A 1 87 ? -12.056 -14.768 45.871 1.00 49.19 87 GLY A N 1
ATOM 652 C CA . GLY A 1 87 ? -11.920 -13.822 46.986 1.00 49.19 87 GLY A CA 1
ATOM 653 C C . GLY A 1 87 ? -10.532 -13.182 47.165 1.00 49.19 87 GLY A C 1
ATOM 654 O O . GLY A 1 87 ? -10.421 -12.200 47.892 1.00 49.19 87 GLY A O 1
ATOM 655 N N . GLN A 1 88 ? -9.470 -13.668 46.504 1.00 51.72 88 GLN A N 1
ATOM 656 C CA . GLN A 1 88 ? -8.101 -13.151 46.719 1.00 51.72 88 GLN A CA 1
ATOM 657 C C . GLN A 1 88 ? -7.456 -12.400 45.538 1.00 51.72 88 GLN A C 1
ATOM 659 O O . GLN A 1 88 ? -6.488 -11.676 45.752 1.00 51.72 88 GLN A O 1
ATOM 664 N N . LEU A 1 89 ? -7.987 -12.473 44.310 1.00 50.25 89 LEU A N 1
ATOM 665 C CA . LEU A 1 89 ? -7.347 -11.836 43.136 1.00 50.25 89 LEU A CA 1
ATOM 666 C C . LEU A 1 89 ? -7.981 -10.496 42.707 1.00 50.25 89 LEU A C 1
ATOM 668 O O . LEU A 1 89 ? -7.442 -9.791 41.849 1.00 50.25 89 LEU A O 1
ATOM 672 N N . ARG A 1 90 ? -9.107 -10.097 43.315 1.00 51.19 90 ARG A N 1
ATOM 673 C CA . ARG A 1 90 ? -9.918 -8.949 42.861 1.00 51.19 90 ARG A CA 1
ATOM 674 C C . ARG A 1 90 ? -9.291 -7.567 43.070 1.00 51.19 90 ARG A C 1
ATOM 676 O O . ARG A 1 90 ? -9.577 -6.663 42.287 1.00 51.19 90 ARG A O 1
ATOM 683 N N . ALA A 1 91 ? -8.421 -7.381 44.061 1.00 50.34 91 ALA A N 1
ATOM 684 C CA . ALA A 1 91 ? -7.852 -6.058 44.342 1.00 50.34 91 ALA A CA 1
ATOM 685 C C . ALA A 1 91 ? -6.772 -5.625 43.329 1.00 50.34 91 ALA A C 1
ATOM 687 O O . ALA A 1 91 ? -6.592 -4.430 43.104 1.00 50.34 91 ALA A O 1
ATOM 688 N N . PHE A 1 92 ? -6.091 -6.574 42.676 1.00 50.53 92 PHE A N 1
ATOM 689 C CA . PHE A 1 92 ? -5.000 -6.264 41.743 1.00 50.53 92 PHE A CA 1
ATOM 690 C C . PHE A 1 92 ? -5.464 -6.069 40.293 1.00 50.53 92 PHE A C 1
ATOM 692 O O . PHE A 1 92 ? -4.922 -5.218 39.588 1.00 50.53 92 PHE A O 1
ATOM 699 N N . PHE A 1 93 ? -6.489 -6.795 39.837 1.00 50.31 93 PHE A N 1
ATOM 700 C CA . PHE A 1 93 ? -6.873 -6.771 38.419 1.00 50.31 93 PHE A CA 1
ATOM 701 C C . PHE A 1 93 ? -7.802 -5.608 38.029 1.00 50.31 93 PHE A C 1
ATOM 703 O O . PHE A 1 93 ? -7.653 -5.036 36.946 1.00 50.31 93 PHE A O 1
ATOM 710 N N . TYR A 1 94 ? -8.719 -5.187 38.906 1.00 48.84 94 TYR A N 1
ATOM 711 C CA . TYR A 1 94 ? -9.728 -4.180 38.539 1.00 48.84 94 TYR A CA 1
ATOM 712 C C . TYR A 1 94 ? -9.201 -2.737 38.521 1.00 48.84 94 TYR A C 1
ATOM 714 O O . TYR A 1 94 ? -9.681 -1.924 37.734 1.00 48.84 94 TYR A O 1
ATOM 722 N N . GLY A 1 95 ? -8.165 -2.415 39.303 1.00 43.69 95 GLY A N 1
ATOM 723 C CA . GLY A 1 95 ? -7.542 -1.084 39.271 1.00 43.69 95 GLY A CA 1
ATOM 724 C C . GLY A 1 95 ? -6.750 -0.803 37.987 1.00 43.69 95 GLY A C 1
ATOM 725 O O . GLY A 1 95 ? -6.662 0.346 37.553 1.00 43.69 95 GLY A O 1
ATOM 726 N N . SER A 1 96 ? -6.201 -1.850 37.362 1.00 47.28 96 SER A N 1
ATOM 727 C CA . SER A 1 96 ? -5.350 -1.730 36.171 1.00 47.28 96 SER A CA 1
ATOM 728 C C . SER A 1 96 ? -6.160 -1.770 34.869 1.00 47.28 96 SER A C 1
ATOM 730 O O . SER A 1 96 ? -5.944 -0.954 33.972 1.00 47.28 96 SER A O 1
ATOM 732 N N . LEU A 1 97 ? -7.181 -2.634 34.790 1.00 48.03 97 LEU A N 1
ATOM 733 C CA . LEU A 1 97 ? -8.040 -2.726 33.602 1.00 48.03 97 LEU A CA 1
ATOM 734 C C . LEU A 1 97 ? -8.943 -1.496 33.416 1.00 48.03 97 LEU A C 1
ATOM 736 O O . LEU A 1 97 ? -9.151 -1.061 32.286 1.00 48.03 97 LEU A O 1
ATOM 740 N N . VAL A 1 98 ? -9.416 -0.862 34.495 1.00 49.16 98 VAL A N 1
ATOM 741 C CA . VAL A 1 98 ? -10.251 0.350 34.386 1.00 49.16 98 VAL A CA 1
ATOM 742 C C . VAL A 1 98 ? -9.448 1.560 33.895 1.00 49.16 98 VAL A C 1
ATOM 744 O O . VAL A 1 98 ? -9.990 2.391 33.169 1.00 49.16 98 VAL A O 1
ATOM 747 N N . LYS A 1 99 ? -8.140 1.646 34.185 1.00 45.66 99 LYS A N 1
ATOM 748 C CA . LYS A 1 99 ? -7.276 2.683 33.588 1.00 45.66 99 LYS A CA 1
ATOM 749 C C . LYS A 1 99 ? -7.036 2.458 32.093 1.00 45.66 99 LYS A C 1
ATOM 751 O O . LYS A 1 99 ? -6.993 3.432 31.347 1.00 45.66 99 LYS A O 1
ATOM 756 N N . LEU A 1 100 ? -6.954 1.209 31.637 1.00 45.75 100 LEU A N 1
ATOM 757 C CA . LEU A 1 100 ? -6.816 0.901 30.209 1.00 45.75 100 LEU A CA 1
ATOM 758 C C . LEU A 1 100 ? -8.108 1.179 29.427 1.00 45.75 100 LEU A C 1
ATOM 760 O O . LEU A 1 100 ? -8.057 1.771 28.353 1.00 45.75 100 LEU A O 1
ATOM 764 N N . VAL A 1 101 ? -9.271 0.851 29.995 1.00 53.12 101 VAL A N 1
ATOM 765 C CA . VAL A 1 101 ? -10.569 1.095 29.341 1.00 53.12 101 VAL A CA 1
ATOM 766 C C . VAL A 1 101 ? -10.967 2.580 29.369 1.00 53.12 101 VAL A C 1
ATOM 768 O O . VAL A 1 101 ? -11.596 3.057 28.431 1.00 53.12 101 VAL A O 1
ATOM 771 N N . ASN A 1 102 ? -10.573 3.348 30.393 1.00 40.88 102 ASN A N 1
ATOM 772 C CA . ASN A 1 102 ? -10.960 4.761 30.528 1.00 40.88 102 ASN A CA 1
ATOM 773 C C . ASN A 1 102 ? -10.038 5.752 29.785 1.00 40.88 102 ASN A C 1
ATOM 775 O O . ASN A 1 102 ? -10.398 6.918 29.640 1.00 40.88 102 ASN A O 1
ATOM 779 N N . THR A 1 103 ? -8.871 5.308 29.301 1.00 48.00 103 THR A N 1
ATOM 780 C CA . THR A 1 103 ? -7.984 6.136 28.453 1.00 48.00 103 THR A CA 1
ATOM 781 C C . THR A 1 103 ? -8.267 5.936 26.959 1.00 48.00 103 THR A C 1
ATOM 783 O O . THR A 1 103 ? -7.922 6.788 26.147 1.00 48.00 103 THR A O 1
ATOM 786 N N . TYR A 1 104 ? -8.995 4.876 26.594 1.00 45.62 104 TYR A N 1
ATOM 787 C CA . TYR A 1 104 ? -9.610 4.726 25.274 1.00 45.62 104 TYR A CA 1
ATOM 788 C C . TYR A 1 104 ? -10.948 5.476 25.240 1.00 45.62 104 TYR A C 1
ATOM 790 O O . TYR A 1 104 ? -12.033 4.908 25.122 1.00 45.62 104 TYR A O 1
ATOM 798 N N . GLN A 1 105 ? -10.878 6.797 25.411 1.00 51.00 105 GLN A N 1
ATOM 799 C CA . GLN A 1 105 ? -12.013 7.649 25.091 1.00 51.00 105 GLN A CA 1
ATOM 800 C C . GLN A 1 105 ? -12.294 7.534 23.587 1.00 51.00 105 GLN A C 1
ATOM 802 O O . GLN A 1 105 ? -11.388 7.768 22.790 1.00 51.00 105 GLN A O 1
ATOM 807 N N . PRO A 1 106 ? -13.531 7.212 23.178 1.00 48.47 106 PRO A N 1
ATOM 808 C CA . PRO A 1 106 ? -13.901 7.180 21.777 1.00 48.47 106 PRO A CA 1
ATOM 809 C C . PRO A 1 106 ? -13.871 8.610 21.226 1.00 48.47 106 PRO A C 1
ATOM 811 O O . PRO A 1 106 ? -14.787 9.399 21.458 1.00 48.47 106 PRO A O 1
ATOM 814 N N . HIS A 1 107 ? -12.859 8.935 20.427 1.00 51.16 107 HIS A N 1
ATOM 815 C CA . HIS A 1 107 ? -12.852 10.107 19.531 1.00 51.16 107 HIS A CA 1
ATOM 816 C C . HIS A 1 107 ? -13.963 10.023 18.460 1.00 51.16 107 HIS A C 1
ATOM 818 O O . HIS A 1 107 ? -14.188 10.970 17.719 1.00 51.16 107 HIS A O 1
ATOM 824 N N . VAL A 1 108 ? -14.758 8.946 18.469 1.00 52.00 108 VAL A N 1
ATOM 825 C CA . VAL A 1 108 ? -15.961 8.690 17.658 1.00 52.00 108 VAL A CA 1
ATOM 826 C C . VAL A 1 108 ? -17.037 9.796 17.757 1.00 52.00 108 VAL A C 1
ATOM 828 O O . VAL A 1 108 ? -17.999 9.769 17.000 1.00 52.00 108 VAL A O 1
ATOM 831 N N . LEU A 1 109 ? -16.912 10.790 18.647 1.00 48.34 109 LEU A N 1
ATOM 832 C CA . LEU A 1 109 ? -17.898 11.876 18.793 1.00 48.34 109 LEU A CA 1
ATOM 833 C C . LEU A 1 109 ? -17.363 13.290 18.543 1.00 48.34 109 LEU A C 1
ATOM 835 O O . LEU A 1 109 ? -18.125 14.249 18.681 1.00 48.34 109 LEU A O 1
ATOM 839 N N . ARG A 1 110 ? -16.097 13.457 18.147 1.00 49.12 110 ARG A N 1
ATOM 840 C CA . ARG A 1 110 ? -15.626 14.739 17.609 1.00 49.12 110 ARG A CA 1
ATOM 841 C C . ARG A 1 110 ? -15.511 14.570 16.104 1.00 49.12 110 ARG A C 1
ATOM 843 O O . ARG A 1 110 ? -14.493 14.130 15.604 1.00 49.12 110 ARG A O 1
ATOM 850 N N . GLY A 1 111 ? -16.595 14.881 15.398 1.00 52.97 111 GLY A N 1
ATOM 851 C CA . GLY A 1 111 ? -16.592 15.022 13.945 1.00 52.97 111 GLY A CA 1
ATOM 852 C C . GLY A 1 111 ? -15.760 16.232 13.527 1.00 52.97 111 GLY A C 1
ATOM 853 O O . GLY A 1 111 ? -16.300 17.197 12.986 1.00 52.97 111 GLY A O 1
ATOM 854 N N . ASP A 1 112 ? -14.458 16.225 13.807 1.00 64.50 112 ASP A N 1
ATOM 855 C CA . ASP A 1 112 ? -13.551 17.075 13.067 1.00 64.50 112 ASP A CA 1
ATOM 856 C C . ASP A 1 112 ? -13.398 16.454 11.679 1.00 64.50 112 ASP A C 1
ATOM 858 O O . ASP A 1 112 ? -12.798 15.408 11.450 1.00 64.50 112 ASP A O 1
ATOM 862 N N . SER A 1 113 ? -14.007 17.113 10.695 1.00 80.06 113 SER A N 1
ATOM 863 C CA . SER A 1 113 ? -13.972 16.624 9.316 1.00 80.06 113 SER A CA 1
ATOM 864 C C . SER A 1 113 ? -12.543 16.421 8.788 1.00 80.06 113 SER A C 1
ATOM 866 O O . SER A 1 113 ? -12.370 15.793 7.753 1.00 80.06 113 SER A O 1
ATOM 868 N N . GLU A 1 114 ? -11.524 16.958 9.462 1.00 88.88 114 GLU A N 1
ATOM 869 C CA . GLU A 1 114 ? -10.121 16.844 9.088 1.00 88.88 114 GLU A CA 1
ATOM 870 C C . GLU A 1 114 ? -9.492 15.496 9.464 1.00 88.88 114 GLU A C 1
ATOM 872 O O . GLU A 1 114 ? -8.897 14.869 8.585 1.00 88.88 114 GLU A O 1
ATOM 877 N N . SER A 1 115 ? -9.671 15.001 10.698 1.00 88.56 115 SER A N 1
ATOM 878 C CA . SER A 1 115 ? -9.140 13.685 11.097 1.00 88.56 115 SER A CA 1
ATOM 879 C C . SER A 1 115 ? -9.798 12.571 10.2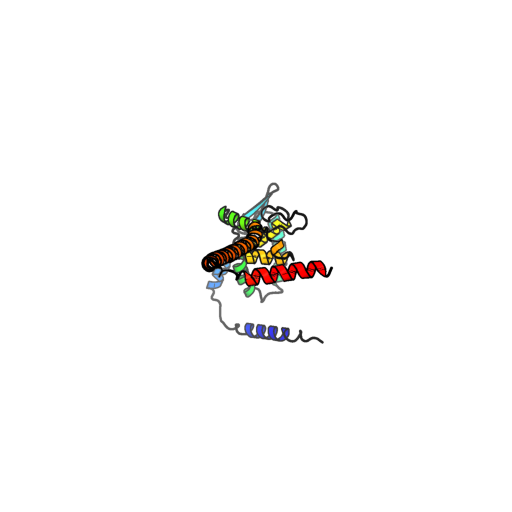86 1.00 88.56 115 SER A C 1
ATOM 881 O O . SER A 1 115 ? -9.130 11.684 9.749 1.00 88.56 115 SER A O 1
ATOM 883 N N . ASP A 1 116 ? -11.111 12.676 10.075 1.00 90.88 116 ASP A N 1
ATOM 884 C CA . ASP A 1 116 ? -11.847 11.737 9.233 1.00 90.88 116 ASP A CA 1
ATOM 885 C C . ASP A 1 116 ? -11.386 11.762 7.774 1.00 90.88 116 ASP A C 1
ATOM 887 O O . ASP A 1 116 ? -11.198 10.703 7.175 1.00 90.88 116 ASP A O 1
ATOM 891 N N . LYS A 1 117 ? -11.129 12.942 7.197 1.00 91.50 117 LYS A N 1
ATOM 892 C CA . LYS A 1 117 ? -10.545 13.041 5.848 1.00 91.50 117 LYS A CA 1
ATOM 893 C C . LYS A 1 117 ? -9.153 12.417 5.795 1.00 91.50 1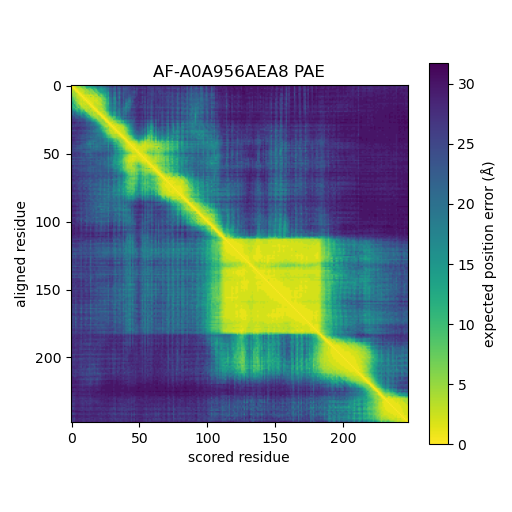17 LYS A C 1
ATOM 895 O O . LYS A 1 117 ? -8.842 11.739 4.816 1.00 91.50 117 LYS A O 1
ATOM 900 N N . ALA A 1 118 ? -8.324 12.623 6.818 1.00 93.69 118 ALA A N 1
ATOM 901 C CA . ALA A 1 118 ? -6.989 12.037 6.892 1.00 93.69 118 ALA A CA 1
ATOM 902 C C . ALA A 1 118 ? -7.050 10.503 6.948 1.00 93.69 118 ALA A C 1
ATOM 904 O O . ALA A 1 118 ? -6.347 9.835 6.185 1.00 93.69 118 ALA A O 1
ATOM 905 N N . PHE A 1 119 ? -7.944 9.949 7.768 1.00 94.88 119 PHE A N 1
ATOM 906 C CA . PHE A 1 119 ? -8.188 8.512 7.851 1.00 94.88 119 PHE A CA 1
ATOM 907 C C . PHE A 1 119 ? -8.711 7.937 6.528 1.00 94.88 119 PHE A C 1
ATOM 909 O O . PHE A 1 119 ? -8.154 6.974 5.998 1.00 94.88 119 PHE A O 1
ATOM 916 N N . LEU A 1 120 ? -9.744 8.548 5.941 1.00 93.00 120 LEU A N 1
ATOM 917 C CA . LEU A 1 120 ? -10.315 8.092 4.671 1.00 93.00 120 LEU A CA 1
ATOM 918 C C . LEU A 1 120 ? -9.281 8.133 3.542 1.00 93.00 120 LEU A C 1
ATOM 920 O O . LEU A 1 120 ? -9.185 7.186 2.767 1.00 93.00 120 LEU A O 1
ATOM 924 N N . LYS A 1 121 ? -8.424 9.160 3.507 1.00 94.25 121 LYS A N 1
ATOM 925 C CA . LYS A 1 121 ? -7.311 9.256 2.551 1.00 94.25 121 LYS A CA 1
ATOM 926 C C . LYS A 1 121 ? -6.319 8.097 2.677 1.00 94.25 121 LYS A C 1
ATOM 928 O O . LYS A 1 121 ? -5.705 7.712 1.682 1.00 94.25 121 LYS A O 1
ATOM 933 N N . GLN A 1 122 ? -6.127 7.547 3.873 1.00 94.56 122 GLN A N 1
ATOM 934 C CA . GLN A 1 122 ? -5.309 6.350 4.062 1.00 94.56 122 GLN A CA 1
ATOM 935 C C . GLN A 1 122 ? -6.053 5.084 3.630 1.00 94.56 122 GLN A C 1
ATOM 937 O O . GLN A 1 122 ? -5.473 4.243 2.949 1.00 94.56 122 GLN A O 1
ATOM 942 N N . MET A 1 123 ? -7.342 4.963 3.948 1.00 95.19 123 MET A N 1
ATOM 943 C CA . MET A 1 123 ? -8.166 3.818 3.536 1.00 95.19 123 MET A CA 1
ATOM 944 C C . MET A 1 123 ? -8.346 3.730 2.015 1.00 95.19 123 MET A C 1
ATOM 946 O O . MET A 1 123 ? -8.377 2.628 1.471 1.00 95.19 123 MET A O 1
ATOM 950 N N . ALA A 1 124 ? -8.351 4.869 1.320 1.00 94.75 124 ALA A N 1
ATOM 951 C CA . ALA A 1 124 ? -8.348 4.947 -0.141 1.00 94.75 124 ALA A CA 1
ATOM 952 C C . ALA A 1 124 ? -7.128 4.270 -0.784 1.00 94.75 124 ALA A C 1
ATOM 954 O O . ALA A 1 124 ? -7.181 3.854 -1.943 1.00 94.75 124 ALA A O 1
ATOM 955 N N . LYS A 1 125 ? -6.025 4.129 -0.035 1.00 94.81 125 LYS A N 1
ATOM 956 C CA . LYS A 1 125 ? -4.804 3.438 -0.477 1.00 94.81 125 LYS A CA 1
ATOM 957 C C . LYS A 1 125 ? -4.879 1.913 -0.344 1.00 94.81 125 LYS A C 1
ATOM 959 O O . LYS A 1 125 ? -3.960 1.225 -0.787 1.00 94.81 125 LYS A O 1
ATOM 964 N N . LEU A 1 126 ? -5.923 1.372 0.284 1.00 95.56 126 LEU A N 1
ATOM 965 C CA . LEU A 1 126 ? -6.093 -0.061 0.536 1.00 95.56 126 LEU A CA 1
ATOM 966 C C . LEU A 1 126 ? -7.275 -0.613 -0.265 1.00 95.56 126 LEU A C 1
ATOM 968 O O . LEU A 1 126 ? -8.298 0.045 -0.406 1.00 95.56 126 LEU A O 1
ATOM 972 N N . ARG A 1 127 ? -7.147 -1.829 -0.796 1.00 95.75 127 ARG A N 1
ATOM 973 C CA . ARG A 1 127 ? -8.199 -2.554 -1.519 1.00 95.75 127 ARG A CA 1
ATOM 974 C C . ARG A 1 127 ? -8.943 -3.488 -0.589 1.00 95.75 127 ARG A C 1
ATOM 976 O O . ARG A 1 127 ? -8.343 -4.152 0.249 1.00 95.75 127 ARG A O 1
ATOM 983 N N . CYS A 1 128 ? -10.245 -3.606 -0.797 1.00 96.44 128 CYS A N 1
ATOM 984 C CA . CYS A 1 128 ? -11.063 -4.581 -0.103 1.00 96.44 128 CYS A CA 1
ATOM 985 C C . CYS A 1 128 ? -10.792 -5.997 -0.626 1.00 96.44 128 CYS A C 1
ATOM 987 O O . CYS A 1 128 ? -10.998 -6.280 -1.803 1.00 96.44 128 CYS A O 1
ATOM 989 N N . MET A 1 129 ? -10.381 -6.892 0.275 1.00 96.62 129 MET A N 1
ATOM 990 C CA . MET A 1 129 ? -10.053 -8.294 -0.020 1.00 96.62 129 MET A CA 1
ATOM 991 C C . MET A 1 129 ? -11.177 -9.274 0.353 1.00 96.62 129 MET A C 1
ATOM 993 O O . MET A 1 129 ? -10.908 -10.423 0.683 1.00 96.62 129 MET A O 1
ATOM 997 N N . CYS A 1 130 ? -12.441 -8.839 0.331 1.00 95.69 130 CYS A N 1
ATOM 998 C CA . CYS A 1 130 ? -13.561 -9.697 0.737 1.00 95.69 130 CYS A CA 1
ATOM 999 C C . CYS A 1 130 ? -13.902 -10.812 -0.267 1.00 95.69 130 CYS A C 1
ATOM 1001 O O . CYS A 1 130 ? -14.670 -11.698 0.071 1.00 95.69 130 CYS A O 1
ATOM 1003 N N . GLY A 1 131 ? -13.377 -10.761 -1.495 1.00 93.81 131 GLY A N 1
ATOM 1004 C CA . GLY A 1 131 ? -13.679 -11.724 -2.564 1.00 93.81 131 GLY A CA 1
ATOM 1005 C C . GLY A 1 131 ? -14.954 -11.410 -3.354 1.00 93.81 131 GLY A C 1
ATOM 1006 O O . GLY A 1 131 ? -14.980 -11.632 -4.558 1.00 93.81 131 GLY A O 1
ATOM 1007 N N . ASP A 1 132 ? -15.959 -10.805 -2.718 1.00 92.75 132 ASP A N 1
ATOM 1008 C CA . ASP A 1 132 ? -17.245 -10.488 -3.368 1.00 92.75 132 ASP A CA 1
ATOM 1009 C C . ASP A 1 132 ? -17.249 -9.177 -4.170 1.00 92.75 132 ASP A C 1
ATOM 1011 O O . ASP A 1 132 ? -18.133 -8.932 -4.990 1.00 92.75 132 ASP A O 1
ATOM 1015 N N . CYS A 1 133 ? -16.289 -8.286 -3.913 1.00 89.31 133 CYS A N 1
ATOM 1016 C CA . CYS A 1 133 ? -16.213 -6.982 -4.566 1.00 89.31 133 CYS A CA 1
ATOM 1017 C C . CYS A 1 133 ? -15.060 -6.934 -5.586 1.00 89.31 133 CYS A C 1
ATOM 1019 O O . CYS A 1 133 ? -14.077 -7.661 -5.429 1.00 89.31 133 CYS A O 1
ATOM 1021 N N . PRO A 1 134 ? -15.117 -6.047 -6.602 1.00 89.94 134 PRO A N 1
ATOM 1022 C CA . PRO A 1 134 ? -14.088 -5.936 -7.640 1.00 89.94 134 PRO A CA 1
ATOM 1023 C C . PRO A 1 134 ? -12.823 -5.209 -7.139 1.00 89.94 134 PRO A C 1
ATOM 1025 O O . PRO A 1 134 ? -12.322 -4.301 -7.796 1.00 89.94 134 PRO A O 1
ATOM 1028 N N . LEU A 1 135 ? -12.323 -5.582 -5.953 1.00 90.94 135 LEU A N 1
ATOM 1029 C CA . LEU A 1 135 ? -11.127 -5.024 -5.311 1.00 90.94 135 LEU A CA 1
ATOM 1030 C C . LEU A 1 135 ? -11.166 -3.489 -5.199 1.00 90.94 135 LEU A C 1
ATOM 1032 O O . LEU A 1 135 ? -10.170 -2.810 -5.459 1.00 90.94 135 LEU A O 1
ATOM 1036 N N . ARG A 1 136 ? -12.330 -2.941 -4.828 1.00 92.44 136 ARG A N 1
ATOM 1037 C CA . ARG A 1 136 ? -12.515 -1.491 -4.659 1.00 92.44 136 ARG A CA 1
ATOM 1038 C C . ARG A 1 136 ? -11.689 -0.949 -3.485 1.00 92.44 136 ARG A C 1
ATOM 1040 O O . ARG A 1 136 ? -11.406 -1.716 -2.557 1.00 92.44 136 ARG A O 1
ATOM 1047 N N . PRO A 1 137 ? -11.349 0.349 -3.494 1.00 95.25 137 PRO A N 1
ATOM 1048 C CA . PRO A 1 137 ? -10.786 1.035 -2.335 1.00 95.25 137 PRO A CA 1
ATOM 1049 C C . PRO A 1 137 ? -11.606 0.819 -1.048 1.00 95.25 137 PRO A C 1
ATOM 1051 O O . PRO A 1 137 ? -12.829 0.646 -1.089 1.00 95.25 137 PRO A O 1
ATOM 1054 N N . LEU A 1 138 ? -10.935 0.770 0.105 1.00 95.31 138 LEU A N 1
ATOM 1055 C CA . LEU A 1 138 ? -11.539 0.431 1.401 1.00 95.31 138 LEU A CA 1
ATOM 1056 C C . LEU A 1 138 ? -12.469 1.536 1.928 1.00 95.31 138 LEU A C 1
ATOM 1058 O O . LEU A 1 138 ? -13.429 1.254 2.652 1.00 95.31 138 LEU A O 1
ATOM 1062 N N . ASP A 1 139 ? -12.195 2.784 1.564 1.00 95.06 139 ASP A N 1
ATOM 1063 C CA . ASP A 1 139 ? -13.044 3.942 1.839 1.00 95.06 139 ASP A CA 1
ATOM 1064 C C . ASP A 1 139 ? -14.365 3.868 1.056 1.00 95.06 139 ASP A C 1
ATOM 1066 O O . ASP A 1 139 ? -15.428 4.026 1.658 1.00 95.06 139 ASP A O 1
ATOM 1070 N N . GLU A 1 140 ? -14.312 3.514 -0.230 1.00 93.94 140 GLU A N 1
ATOM 1071 C CA . GLU A 1 140 ? -15.477 3.386 -1.119 1.00 93.94 140 GLU A CA 1
ATOM 1072 C C . GLU A 1 140 ? -16.299 2.105 -0.888 1.00 93.94 140 GLU A C 1
ATOM 1074 O O . GLU A 1 140 ? -17.485 2.034 -1.226 1.00 93.94 140 GLU A O 1
ATOM 1079 N N . CYS A 1 141 ? -15.686 1.054 -0.337 1.00 94.69 141 CYS A N 1
ATOM 1080 C CA . CYS A 1 141 ? -16.354 -0.227 -0.143 1.00 94.69 141 CYS A CA 1
ATOM 1081 C C . CYS A 1 141 ? -17.232 -0.232 1.124 1.00 94.69 141 CYS A C 1
ATOM 1083 O O . CYS A 1 141 ? -16.783 0.053 2.239 1.00 94.69 141 CYS A O 1
ATOM 1085 N N . ASN A 1 142 ? -18.504 -0.609 0.955 1.00 94.88 142 ASN A N 1
ATOM 1086 C CA . ASN A 1 142 ? -19.515 -0.658 2.019 1.00 94.88 142 ASN A CA 1
ATOM 1087 C C . ASN A 1 142 ? -19.901 -2.083 2.444 1.00 94.88 142 ASN A C 1
ATOM 1089 O O . ASN A 1 142 ? -20.866 -2.258 3.186 1.00 94.88 142 ASN A O 1
ATOM 1093 N N . CYS A 1 143 ? -19.163 -3.109 2.009 1.00 96.12 143 CYS A N 1
ATOM 1094 C CA . CYS A 1 143 ? -19.415 -4.477 2.460 1.00 96.12 143 CYS A CA 1
ATOM 1095 C C . CYS A 1 143 ? -19.086 -4.645 3.957 1.00 96.12 143 CYS A C 1
ATOM 1097 O O . CYS A 1 143 ? -18.269 -3.907 4.518 1.00 96.12 143 CYS A O 1
ATOM 1099 N N . GLY A 1 144 ? -19.688 -5.644 4.611 1.00 95.50 144 GLY A N 1
ATOM 1100 C CA . GLY A 1 144 ? -19.482 -5.892 6.045 1.00 95.50 144 GLY A CA 1
ATOM 1101 C C . GLY A 1 144 ? -18.009 -6.097 6.421 1.00 95.50 144 GLY A C 1
ATOM 1102 O O . GLY A 1 144 ? -17.557 -5.602 7.453 1.00 95.50 144 GLY A O 1
ATOM 1103 N N . PHE A 1 145 ? -17.234 -6.736 5.541 1.00 96.38 145 PHE A N 1
ATOM 1104 C CA . PHE A 1 145 ? -15.792 -6.912 5.705 1.00 96.38 145 PHE A CA 1
ATOM 1105 C C . PHE A 1 145 ? -15.039 -5.574 5.718 1.00 96.38 145 PHE A C 1
ATOM 1107 O O . PHE A 1 145 ? -14.253 -5.323 6.630 1.00 96.38 145 PHE A O 1
ATOM 1114 N N . ALA A 1 146 ? -15.311 -4.689 4.753 1.00 96.50 146 ALA A N 1
ATOM 1115 C CA . ALA A 1 146 ? -14.692 -3.366 4.685 1.00 96.50 146 ALA A CA 1
ATOM 1116 C C . ALA A 1 146 ? -15.067 -2.507 5.898 1.00 96.50 146 ALA A C 1
ATOM 1118 O O . ALA A 1 146 ? -14.206 -1.848 6.473 1.00 96.50 146 ALA A O 1
ATOM 1119 N N . GLN A 1 147 ? -16.328 -2.550 6.336 1.00 95.62 147 GLN A N 1
ATOM 1120 C CA . GLN A 1 147 ? -16.769 -1.824 7.529 1.00 95.62 147 GLN A CA 1
ATOM 1121 C C . GLN A 1 147 ? -16.071 -2.322 8.797 1.00 95.62 147 GLN A C 1
ATOM 1123 O O . GLN A 1 147 ? -15.655 -1.522 9.635 1.00 95.62 147 GLN A O 1
ATOM 1128 N N . ASN A 1 148 ? -15.898 -3.639 8.933 1.00 96.31 148 ASN A N 1
ATOM 1129 C CA . ASN A 1 148 ? -15.185 -4.199 10.072 1.00 96.31 148 A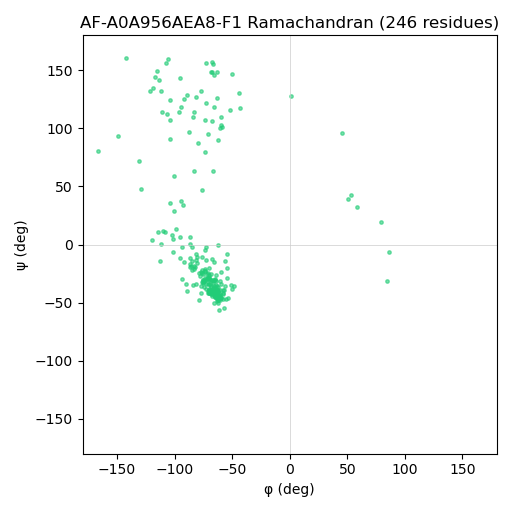SN A CA 1
ATOM 1130 C C . ASN A 1 148 ? -13.713 -3.773 10.079 1.00 96.31 148 ASN A C 1
ATOM 1132 O O . ASN A 1 148 ? -13.204 -3.323 11.102 1.00 96.31 148 ASN A O 1
ATOM 1136 N N . TRP A 1 149 ? -13.060 -3.838 8.920 1.00 96.62 149 TRP A N 1
ATOM 1137 C CA . TRP A 1 149 ? -11.674 -3.415 8.773 1.00 96.62 149 TRP A CA 1
ATOM 1138 C C . TRP A 1 149 ? -11.472 -1.918 8.980 1.00 96.62 149 TRP A C 1
ATOM 1140 O O . TRP A 1 149 ? -10.515 -1.541 9.646 1.00 96.62 149 TRP A O 1
ATOM 1150 N N . LYS A 1 150 ? -12.396 -1.066 8.523 1.00 95.69 150 LYS A N 1
ATOM 1151 C CA . LYS A 1 150 ? -12.367 0.373 8.822 1.00 95.69 150 LYS A CA 1
ATOM 1152 C C . LYS A 1 150 ? -12.395 0.641 10.327 1.00 95.69 150 LYS A C 1
ATOM 1154 O O . LYS A 1 150 ? -11.665 1.508 10.789 1.00 95.69 150 LYS A O 1
ATOM 1159 N N . ARG A 1 151 ? -13.168 -0.120 11.109 1.00 95.25 151 ARG A N 1
ATOM 1160 C CA . ARG A 1 151 ? -13.162 0.006 12.578 1.00 95.25 151 ARG A CA 1
ATOM 1161 C C . ARG A 1 151 ? -11.828 -0.409 13.192 1.00 95.25 151 ARG A C 1
ATOM 1163 O O . ARG A 1 151 ? -11.326 0.299 14.052 1.00 95.25 151 ARG A O 1
ATOM 1170 N N . VAL A 1 152 ? -11.244 -1.518 12.739 1.00 95.69 152 VAL A N 1
ATOM 1171 C CA . VAL A 1 152 ? -9.938 -1.987 13.236 1.00 95.69 152 VAL A CA 1
ATOM 1172 C C . VAL A 1 152 ? -8.827 -0.992 12.894 1.00 95.69 152 VAL A C 1
ATOM 1174 O O . VAL A 1 152 ? -8.032 -0.636 13.757 1.00 95.69 152 VAL A O 1
ATOM 1177 N N . MET A 1 153 ? -8.807 -0.491 11.658 1.00 96.19 153 MET A N 1
ATOM 1178 C CA . MET A 1 153 ? -7.828 0.503 11.215 1.00 96.19 153 MET A CA 1
ATOM 1179 C C . MET A 1 153 ? -8.002 1.839 11.918 1.00 96.19 153 MET A C 1
ATOM 1181 O O . MET A 1 153 ? -7.017 2.518 12.169 1.00 96.19 153 MET A O 1
ATOM 1185 N N . ARG A 1 154 ? -9.238 2.215 12.265 1.00 95.25 154 ARG A N 1
ATOM 1186 C CA . ARG A 1 154 ? -9.495 3.433 13.033 1.00 95.25 154 ARG A CA 1
ATOM 1187 C C . ARG A 1 154 ? -8.782 3.384 14.383 1.00 95.25 154 ARG A C 1
ATOM 1189 O O . ARG A 1 154 ? -8.063 4.310 14.711 1.00 95.25 154 ARG A O 1
ATOM 1196 N N . VAL A 1 155 ? -8.889 2.259 15.090 1.00 94.94 155 VAL A N 1
ATOM 1197 C CA . VAL A 1 155 ? -8.198 2.041 16.372 1.00 94.94 155 VAL A CA 1
ATOM 1198 C C . VAL A 1 155 ? -6.674 2.185 16.230 1.00 94.94 155 VAL A C 1
ATOM 1200 O O . VAL A 1 155 ? -6.044 2.812 17.072 1.00 94.94 155 VAL A O 1
ATOM 1203 N N . GLN A 1 156 ? -6.077 1.655 15.157 1.00 95.25 156 GLN A N 1
ATOM 1204 C CA . GLN A 1 156 ? -4.632 1.784 14.894 1.00 95.25 156 GLN A CA 1
ATOM 1205 C C . GLN A 1 156 ? -4.228 3.215 14.519 1.00 95.25 156 GLN A C 1
ATOM 1207 O O . GLN A 1 156 ? -3.228 3.733 15.014 1.00 95.25 156 GLN A O 1
ATOM 1212 N N . PHE A 1 157 ? -5.034 3.878 13.690 1.00 95.62 157 PHE A N 1
ATOM 1213 C CA . PHE A 1 157 ? -4.834 5.272 13.305 1.00 95.62 157 PHE A CA 1
ATOM 1214 C C . PHE A 1 157 ? -4.865 6.197 14.525 1.00 95.62 157 PHE A C 1
ATOM 1216 O O . PHE A 1 157 ? -3.974 7.027 14.697 1.00 95.62 157 PHE A O 1
ATOM 1223 N N . ASP A 1 158 ? -5.845 6.004 15.405 1.00 93.06 158 ASP A N 1
ATOM 1224 C CA . ASP A 1 158 ? -5.999 6.787 16.630 1.00 93.06 158 ASP A CA 1
ATOM 1225 C C . ASP A 1 158 ? -4.895 6.479 17.659 1.00 93.06 158 ASP A C 1
ATOM 1227 O O . ASP A 1 158 ? -4.523 7.340 18.457 1.00 93.06 158 ASP A O 1
ATOM 1231 N N . ALA A 1 159 ? -4.317 5.273 17.610 1.00 93.94 159 ALA A N 1
ATOM 1232 C CA . ALA A 1 159 ? -3.117 4.910 18.364 1.00 93.94 159 ALA A CA 1
ATOM 1233 C C . ALA A 1 159 ? -1.823 5.533 17.797 1.00 93.94 159 ALA A C 1
ATOM 1235 O O . ALA A 1 159 ? -0.761 5.390 18.405 1.00 93.94 159 ALA A O 1
ATOM 1236 N N . GLY A 1 160 ? -1.896 6.234 16.661 1.00 95.50 160 GLY A N 1
ATOM 1237 C CA . GLY A 1 160 ? -0.750 6.869 16.012 1.00 95.50 160 GLY A CA 1
ATOM 1238 C C . GLY A 1 160 ? 0.127 5.907 15.208 1.00 95.50 160 GLY A C 1
ATOM 1239 O O . GLY A 1 160 ? 1.287 6.227 14.942 1.00 95.50 160 GLY A O 1
ATOM 1240 N N . GLU A 1 161 ? -0.389 4.735 14.826 1.00 95.25 161 GLU A N 1
ATOM 1241 C CA . GLU A 1 161 ? 0.345 3.809 13.962 1.00 95.25 161 GLU A CA 1
ATOM 1242 C C . GLU A 1 161 ? 0.558 4.399 12.560 1.00 95.25 161 GLU A C 1
ATOM 1244 O O . GLU A 1 161 ? -0.280 5.127 12.016 1.00 95.25 161 GLU A O 1
ATOM 1249 N N . SER A 1 162 ? 1.698 4.075 11.944 1.00 95.88 162 SER A N 1
ATOM 1250 C CA . SER A 1 162 ? 1.980 4.524 10.580 1.00 95.88 162 SER A CA 1
ATOM 1251 C C . SER A 1 162 ? 1.127 3.771 9.555 1.00 95.88 162 SER A C 1
ATOM 1253 O O . SER A 1 162 ? 0.691 2.638 9.774 1.00 95.88 162 SER A O 1
ATOM 1255 N N . PHE A 1 163 ? 0.913 4.376 8.384 1.00 95.12 163 PHE A N 1
ATOM 1256 C CA . PHE A 1 163 ? 0.156 3.740 7.303 1.00 95.12 163 PHE A CA 1
ATOM 1257 C C . PHE A 1 163 ? 0.759 2.389 6.892 1.00 95.12 163 PHE A C 1
ATOM 1259 O O . PHE A 1 163 ? 0.036 1.429 6.649 1.00 95.12 163 PHE A O 1
ATOM 1266 N N . GLU A 1 164 ? 2.081 2.297 6.852 1.00 94.50 164 GLU A N 1
ATOM 1267 C CA . GLU A 1 164 ? 2.840 1.106 6.486 1.00 94.50 164 GLU A CA 1
ATOM 1268 C C . GLU A 1 164 ? 2.639 -0.016 7.510 1.00 94.50 164 GLU A C 1
ATOM 1270 O O . GLU A 1 164 ? 2.519 -1.182 7.125 1.00 94.50 164 GLU A O 1
ATOM 1275 N N . GLN A 1 165 ? 2.553 0.321 8.802 1.00 95.75 165 GLN A N 1
ATOM 1276 C CA . GLN A 1 165 ? 2.232 -0.631 9.869 1.00 95.75 165 GLN A CA 1
ATOM 1277 C C . GLN A 1 165 ? 0.804 -1.160 9.706 1.00 95.75 165 GLN A C 1
ATOM 1279 O O . GLN A 1 165 ? 0.622 -2.377 9.613 1.00 95.75 165 GLN A O 1
ATOM 1284 N N . MET A 1 166 ? -0.172 -0.262 9.538 1.00 96.44 166 MET A N 1
ATOM 1285 C CA . MET A 1 166 ? -1.577 -0.610 9.298 1.00 96.44 166 MET A CA 1
ATOM 1286 C C . MET A 1 166 ? -1.757 -1.477 8.045 1.00 96.44 166 MET A C 1
ATOM 1288 O O . MET A 1 166 ? -2.406 -2.523 8.074 1.00 96.44 166 MET A O 1
ATOM 1292 N N . ALA A 1 167 ? -1.133 -1.097 6.931 1.00 95.94 167 ALA A N 1
ATOM 1293 C CA . ALA A 1 167 ? -1.196 -1.829 5.671 1.00 95.94 167 ALA A CA 1
ATOM 1294 C C . ALA A 1 167 ? -0.519 -3.208 5.770 1.00 95.94 167 ALA A C 1
ATOM 1296 O O . ALA A 1 167 ? -1.027 -4.193 5.230 1.00 95.94 167 ALA A O 1
ATOM 1297 N N . THR A 1 168 ? 0.598 -3.311 6.497 1.00 96.19 168 THR A N 1
ATOM 1298 C CA . THR A 1 168 ? 1.279 -4.591 6.745 1.00 96.19 168 THR A CA 1
ATOM 1299 C C . THR A 1 168 ? 0.428 -5.502 7.622 1.00 96.19 168 THR A C 1
ATOM 1301 O O . THR A 1 168 ? 0.309 -6.698 7.341 1.00 96.19 168 THR A O 1
ATOM 1304 N N . PHE A 1 169 ? -0.187 -4.951 8.669 1.00 97.00 169 PHE A N 1
ATOM 1305 C CA . PHE A 1 169 ? -1.119 -5.673 9.526 1.00 97.00 169 PHE A CA 1
ATOM 1306 C C . PHE A 1 169 ? -2.328 -6.175 8.731 1.00 97.00 169 PHE A C 1
ATOM 1308 O O . PHE A 1 169 ? -2.695 -7.348 8.844 1.00 97.00 169 PHE A O 1
ATOM 1315 N N . TYR A 1 170 ? -2.891 -5.327 7.867 1.00 97.38 170 TYR A N 1
ATOM 1316 C CA . TYR A 1 170 ? -3.978 -5.693 6.966 1.00 97.38 170 TYR A CA 1
ATOM 1317 C C . TYR A 1 170 ? -3.600 -6.872 6.072 1.00 97.38 170 TYR A C 1
ATOM 1319 O O . TYR A 1 170 ? -4.280 -7.895 6.085 1.00 97.38 170 TYR A O 1
ATOM 1327 N N . ALA A 1 171 ? -2.486 -6.746 5.342 1.00 96.94 171 ALA A N 1
ATOM 1328 C CA . ALA A 1 171 ? -1.990 -7.746 4.401 1.00 96.94 171 ALA A CA 1
ATOM 1329 C C . ALA A 1 171 ? -1.803 -9.114 5.070 1.00 96.94 171 ALA A C 1
ATOM 1331 O O . ALA A 1 171 ? -2.294 -10.129 4.571 1.00 96.94 171 ALA A O 1
ATOM 1332 N N . LYS A 1 172 ? -1.164 -9.124 6.248 1.00 97.00 172 LYS A N 1
ATOM 1333 C CA . LYS A 1 172 ? -0.973 -10.336 7.053 1.00 97.00 172 LYS A CA 1
ATOM 1334 C C . LYS A 1 172 ? -2.303 -10.951 7.476 1.00 97.00 172 LYS A C 1
ATOM 1336 O O . LYS A 1 172 ? -2.486 -12.154 7.340 1.00 97.00 172 LYS A O 1
ATOM 1341 N N . SER A 1 173 ? -3.238 -10.132 7.945 1.00 97.00 173 SER A N 1
ATOM 1342 C CA . SER A 1 173 ? -4.522 -10.610 8.467 1.00 97.00 173 SER A CA 1
ATOM 1343 C C . SER A 1 173 ? -5.428 -11.207 7.392 1.00 97.00 173 SER A C 1
ATOM 1345 O O . SER A 1 173 ? -6.211 -12.108 7.677 1.00 97.00 173 SER A O 1
ATOM 1347 N N . VAL A 1 174 ? -5.321 -10.725 6.152 1.00 95.88 174 VAL A N 1
ATOM 1348 C CA . VAL A 1 174 ? -6.083 -11.246 5.006 1.00 95.88 174 VAL A CA 1
ATO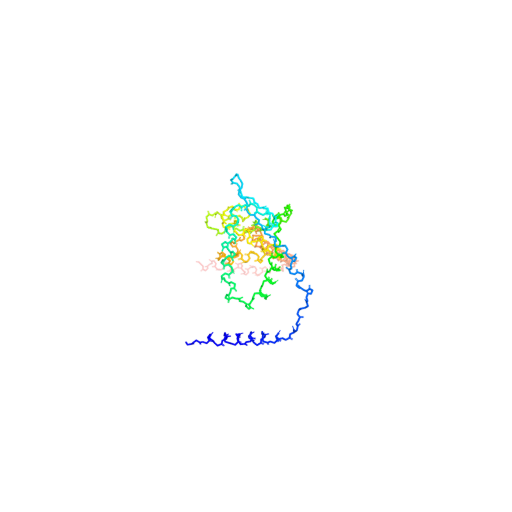M 1349 C C . VAL A 1 174 ? -5.302 -12.284 4.191 1.00 95.88 174 VAL A C 1
ATOM 1351 O O . VAL A 1 174 ? -5.780 -12.714 3.146 1.00 95.88 174 VAL A O 1
ATOM 1354 N N . ASN A 1 175 ? -4.114 -12.694 4.658 1.00 96.62 175 ASN A N 1
ATOM 1355 C CA . ASN A 1 175 ? -3.208 -13.626 3.976 1.00 96.62 175 ASN A CA 1
ATOM 1356 C C . ASN A 1 175 ? -2.921 -13.239 2.514 1.00 96.62 175 ASN A C 1
ATOM 1358 O O . ASN A 1 175 ? -2.849 -14.094 1.630 1.00 96.62 175 ASN A O 1
ATOM 1362 N N . ALA A 1 176 ? -2.763 -11.942 2.251 1.00 92.81 176 ALA A N 1
ATOM 1363 C CA . ALA A 1 176 ? -2.447 -11.427 0.928 1.00 92.81 176 ALA A CA 1
ATOM 1364 C C . ALA A 1 176 ? -1.066 -10.769 0.912 1.00 92.81 176 ALA A C 1
ATOM 1366 O O . ALA A 1 176 ? -0.640 -10.189 1.914 1.00 92.81 176 ALA A O 1
ATOM 1367 N N . PRO A 1 177 ? -0.363 -10.808 -0.230 1.00 92.50 177 PRO A N 1
ATOM 1368 C CA . PRO A 1 177 ? 0.879 -10.074 -0.363 1.00 92.50 177 PRO A CA 1
ATOM 1369 C C . PRO A 1 177 ? 0.596 -8.560 -0.356 1.00 92.50 177 PRO A C 1
ATOM 1371 O O . PRO A 1 177 ? -0.471 -8.092 -0.771 1.00 92.50 177 PRO A O 1
ATOM 1374 N N . TYR A 1 178 ? 1.551 -7.794 0.171 1.00 89.69 178 TYR A N 1
ATOM 1375 C CA . TYR A 1 178 ? 1.406 -6.361 0.446 1.00 89.69 178 TYR A CA 1
ATOM 1376 C C . TYR A 1 178 ? 1.081 -5.530 -0.812 1.00 89.69 178 TYR A C 1
ATOM 1378 O O . TYR A 1 178 ? 0.301 -4.581 -0.776 1.00 89.69 178 TYR A O 1
ATOM 1386 N N . ASP A 1 179 ? 1.619 -5.930 -1.960 1.00 89.38 179 ASP A N 1
ATOM 1387 C CA . ASP A 1 179 ? 1.394 -5.307 -3.266 1.00 89.38 179 ASP A CA 1
ATOM 1388 C C . ASP A 1 179 ? -0.052 -5.448 -3.773 1.00 89.38 179 ASP A C 1
ATOM 1390 O O . ASP A 1 179 ? -0.559 -4.558 -4.466 1.00 89.38 179 ASP A O 1
ATOM 1394 N N . ARG A 1 180 ? -0.739 -6.544 -3.419 1.00 89.38 180 ARG A N 1
ATOM 1395 C CA . ARG A 1 180 ? -2.141 -6.766 -3.799 1.00 89.38 180 ARG A CA 1
ATOM 1396 C C . ARG A 1 180 ? -3.104 -5.907 -2.999 1.00 89.38 180 ARG A C 1
ATOM 1398 O O . ARG A 1 180 ? -4.100 -5.456 -3.566 1.00 89.38 180 ARG A O 1
ATOM 1405 N N . VAL A 1 181 ? -2.821 -5.688 -1.715 1.00 92.19 181 VAL A N 1
ATOM 1406 C CA . VAL A 1 181 ? -3.711 -4.900 -0.854 1.00 92.19 181 VAL A CA 1
ATOM 1407 C C . VAL A 1 181 ? -3.607 -3.405 -1.116 1.00 92.19 181 VAL A C 1
ATOM 1409 O O . VAL A 1 181 ? -4.560 -2.691 -0.841 1.00 92.19 181 VAL A O 1
ATOM 1412 N N . LEU A 1 182 ? -2.510 -2.912 -1.687 1.00 91.81 182 LEU A N 1
ATOM 1413 C CA . LEU A 1 182 ? -2.391 -1.501 -2.037 1.00 91.81 182 LEU A CA 1
ATOM 1414 C C . LEU A 1 182 ? -3.181 -1.173 -3.310 1.00 91.81 182 LEU A C 1
ATOM 1416 O O . LEU A 1 182 ? -3.050 -1.845 -4.342 1.00 91.81 182 LEU A O 1
ATOM 1420 N N . THR A 1 183 ? -3.981 -0.107 -3.279 1.00 83.69 183 THR A N 1
ATOM 1421 C CA . THR A 1 183 ? -4.503 0.562 -4.479 1.00 83.69 183 THR A CA 1
ATOM 1422 C C . THR A 1 183 ? -3.325 1.321 -5.087 1.00 83.69 183 THR A C 1
ATOM 1424 O O . THR A 1 183 ? -3.098 2.498 -4.848 1.00 83.69 183 THR A O 1
ATOM 1427 N N . ASN A 1 184 ? -2.454 0.626 -5.814 1.00 66.62 184 ASN A N 1
ATOM 1428 C CA . ASN A 1 184 ? -1.315 1.276 -6.454 1.00 66.62 184 ASN A CA 1
ATOM 1429 C C . ASN A 1 184 ? -1.812 2.313 -7.481 1.00 66.62 184 ASN A C 1
ATOM 1431 O O . ASN A 1 184 ? -1.987 1.991 -8.655 1.00 66.62 184 ASN A O 1
ATOM 1435 N N . SER A 1 185 ? -2.015 3.561 -7.055 1.00 53.16 185 SER A N 1
ATOM 1436 C CA . SER A 1 185 ? -2.231 4.714 -7.932 1.00 53.16 185 SER A CA 1
ATOM 1437 C C . SER A 1 185 ? -0.918 5.183 -8.563 1.00 53.16 185 SER A C 1
ATOM 1439 O O . SER A 1 185 ? -0.931 5.932 -9.532 1.00 53.16 185 SER A O 1
ATOM 1441 N N . ASN A 1 186 ? 0.230 4.676 -8.100 1.00 54.59 186 ASN A N 1
ATOM 1442 C CA . ASN A 1 186 ? 1.542 5.004 -8.655 1.00 54.59 186 ASN A CA 1
ATOM 1443 C C . ASN A 1 186 ? 1.999 4.013 -9.734 1.00 54.59 186 ASN A C 1
ATOM 1445 O O . ASN A 1 186 ? 3.198 3.782 -9.896 1.00 54.59 186 ASN A O 1
ATOM 1449 N N . LYS A 1 187 ? 1.067 3.467 -10.534 1.00 56.50 187 LYS A N 1
ATOM 1450 C CA . LYS A 1 187 ? 1.440 2.777 -11.782 1.00 56.50 187 LYS A CA 1
ATOM 1451 C C . LYS A 1 187 ? 2.358 3.655 -12.637 1.00 56.50 187 LYS A C 1
ATOM 1453 O O . LYS A 1 187 ? 3.304 3.136 -13.215 1.00 56.50 187 LYS A O 1
ATOM 1458 N N . ALA A 1 188 ? 2.160 4.975 -12.628 1.00 60.50 188 ALA A N 1
ATOM 1459 C CA . ALA A 1 188 ? 3.026 5.917 -13.332 1.00 60.50 188 ALA A CA 1
ATOM 1460 C C . ALA A 1 188 ? 4.512 5.755 -12.958 1.00 60.50 188 ALA A C 1
ATOM 1462 O O . ALA A 1 188 ? 5.353 5.652 -13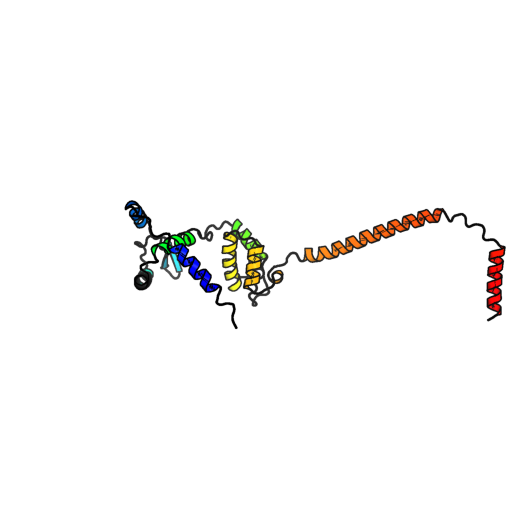.844 1.00 60.50 188 ALA A O 1
ATOM 1463 N N . LEU A 1 189 ? 4.846 5.630 -11.669 1.00 69.44 189 LEU A N 1
ATOM 1464 C CA . LEU A 1 189 ? 6.247 5.561 -11.242 1.00 69.44 189 LEU A CA 1
ATOM 1465 C C . LEU A 1 189 ? 6.919 4.240 -11.641 1.00 69.44 189 LEU A C 1
ATOM 1467 O O . LEU A 1 189 ? 8.091 4.233 -12.010 1.00 69.44 189 LEU A O 1
ATOM 1471 N N . SER A 1 190 ? 6.161 3.137 -11.646 1.00 69.81 190 SER A N 1
ATOM 1472 C CA . SER A 1 190 ? 6.678 1.829 -12.078 1.00 69.81 190 SER A CA 1
ATOM 1473 C C . SER A 1 190 ? 7.085 1.791 -13.557 1.00 69.81 190 SER A C 1
ATOM 1475 O O . SER A 1 190 ? 7.975 1.028 -13.914 1.00 69.81 190 SER A O 1
ATOM 1477 N N . TRP A 1 191 ? 6.491 2.646 -14.401 1.00 75.81 191 TRP A N 1
ATOM 1478 C CA . TRP A 1 191 ? 6.842 2.774 -15.821 1.00 75.81 191 TRP A CA 1
ATOM 1479 C C . TRP A 1 191 ? 7.883 3.866 -16.084 1.00 75.81 191 TRP A C 1
ATOM 1481 O O . TRP A 1 191 ? 8.684 3.735 -17.006 1.00 75.81 191 TRP A O 1
ATOM 1491 N N . VAL A 1 192 ? 7.922 4.917 -15.261 1.00 81.69 192 VAL A N 1
ATOM 1492 C CA . VAL A 1 192 ? 8.894 6.015 -15.397 1.00 81.69 192 VAL A CA 1
ATOM 1493 C C . VAL A 1 192 ? 10.323 5.544 -15.138 1.00 81.69 192 VAL A C 1
ATOM 1495 O O . VAL A 1 192 ? 11.231 5.977 -15.840 1.00 81.69 192 VAL A O 1
ATOM 1498 N N . ILE A 1 193 ? 10.540 4.637 -14.180 1.00 87.62 193 ILE A N 1
ATOM 1499 C CA . ILE A 1 193 ? 11.883 4.128 -13.860 1.00 87.62 193 ILE A CA 1
ATOM 1500 C C . ILE A 1 193 ? 12.535 3.411 -15.061 1.00 87.62 193 ILE A C 1
ATOM 1502 O O . ILE A 1 193 ? 13.614 3.841 -15.473 1.00 87.62 193 ILE A O 1
ATOM 1506 N N . PRO A 1 194 ? 11.926 2.374 -15.676 1.00 88.81 194 PRO A N 1
ATOM 1507 C CA . PRO A 1 194 ? 12.546 1.696 -16.815 1.00 88.81 194 PRO A CA 1
ATOM 1508 C C . PRO A 1 194 ? 12.696 2.610 -18.041 1.00 88.81 194 PRO A C 1
ATOM 1510 O O . PRO A 1 194 ? 13.724 2.548 -18.716 1.00 88.81 194 PRO A O 1
ATOM 1513 N N . LEU A 1 195 ? 11.737 3.509 -18.301 1.00 93.25 195 LEU A N 1
ATOM 1514 C CA . LEU A 1 195 ? 11.861 4.503 -19.377 1.00 93.25 195 LEU A CA 1
ATOM 1515 C C . LEU A 1 195 ? 13.002 5.494 -19.124 1.00 93.25 195 LEU A C 1
ATOM 1517 O O . LEU A 1 195 ? 13.757 5.806 -20.042 1.00 93.25 195 LEU A O 1
ATOM 1521 N N . GLY A 1 196 ? 13.159 5.963 -17.886 1.00 94.56 196 GLY A N 1
ATOM 1522 C CA . GLY A 1 196 ? 14.236 6.869 -17.497 1.00 94.56 196 GLY A CA 1
ATOM 1523 C C . GLY A 1 196 ? 15.613 6.245 -17.712 1.00 94.56 196 GLY A C 1
ATOM 1524 O O . GLY A 1 196 ? 16.496 6.888 -18.277 1.00 94.56 196 GLY A O 1
ATOM 1525 N N . VAL A 1 197 ? 15.776 4.968 -17.350 1.00 96.38 197 VAL A N 1
ATOM 1526 C CA . VAL A 1 197 ? 17.013 4.214 -17.611 1.00 96.38 197 VAL A CA 1
ATOM 1527 C C . VAL A 1 197 ? 17.271 4.084 -19.115 1.00 96.38 197 VAL A C 1
ATOM 1529 O O . VAL A 1 197 ? 18.391 4.330 -19.558 1.00 96.38 197 VAL A O 1
ATOM 1532 N N . ALA A 1 198 ? 16.250 3.769 -19.919 1.00 95.62 198 ALA A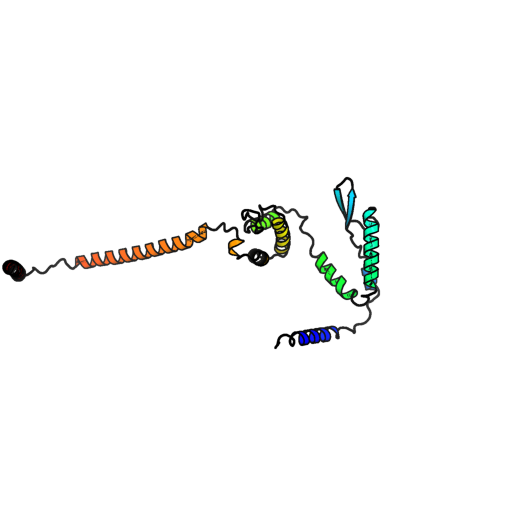 N 1
ATOM 1533 C CA . ALA A 1 198 ? 16.397 3.650 -21.371 1.00 95.62 198 ALA A CA 1
ATOM 1534 C C . ALA A 1 198 ? 16.843 4.969 -22.030 1.00 95.62 198 ALA A C 1
ATOM 1536 O O . ALA A 1 198 ? 17.768 4.977 -22.845 1.00 95.62 198 ALA A O 1
ATOM 1537 N N . VAL A 1 199 ? 16.237 6.095 -21.641 1.00 96.94 199 VAL A N 1
ATOM 1538 C CA . VAL A 1 199 ? 16.615 7.430 -22.137 1.00 96.94 199 VAL A CA 1
ATOM 1539 C C . VAL A 1 199 ? 18.045 7.783 -21.731 1.00 96.94 199 VAL A C 1
ATOM 1541 O O . VAL A 1 199 ? 18.806 8.298 -22.551 1.00 96.94 199 VAL A O 1
ATOM 1544 N N . LEU A 1 200 ? 18.436 7.472 -20.494 1.00 97.44 200 LEU A N 1
ATOM 1545 C CA . LEU A 1 200 ? 19.787 7.729 -20.000 1.00 97.44 200 LEU A CA 1
ATOM 1546 C C . LEU A 1 200 ? 20.840 6.939 -20.794 1.00 97.44 200 LEU A C 1
ATOM 1548 O O . LEU A 1 200 ? 21.855 7.505 -21.196 1.00 97.44 200 LEU A O 1
ATOM 1552 N N . VAL A 1 201 ? 20.576 5.661 -21.084 1.00 97.56 201 VAL A N 1
ATOM 1553 C CA . VAL A 1 201 ? 21.462 4.818 -21.903 1.00 97.56 201 VAL A CA 1
ATOM 1554 C C . VAL A 1 201 ? 21.617 5.388 -23.315 1.00 97.56 201 VAL A C 1
ATOM 1556 O O . VAL A 1 201 ? 22.743 5.508 -23.797 1.00 97.56 201 VAL A O 1
ATOM 1559 N N . LEU A 1 202 ? 20.521 5.800 -23.962 1.00 97.50 202 LEU A N 1
ATOM 1560 C CA . LEU A 1 202 ? 20.564 6.411 -25.298 1.00 97.50 202 LEU A CA 1
ATOM 1561 C C . LEU A 1 202 ? 21.359 7.722 -25.316 1.00 97.50 202 LEU A C 1
ATOM 1563 O O . LEU A 1 202 ? 22.120 7.964 -26.253 1.00 97.50 202 LEU A O 1
ATOM 1567 N N . LEU A 1 203 ? 21.227 8.547 -24.274 1.00 97.50 203 LEU A N 1
ATOM 1568 C CA . LEU A 1 203 ? 21.994 9.784 -24.127 1.00 97.50 203 LEU A CA 1
ATOM 1569 C C . LEU A 1 203 ? 23.496 9.511 -24.027 1.00 97.50 203 LEU A C 1
ATOM 1571 O O . LEU A 1 203 ? 24.280 10.127 -24.749 1.00 97.50 203 LEU A O 1
ATOM 1575 N N . VAL A 1 204 ? 23.900 8.564 -23.177 1.00 96.94 204 VAL A N 1
ATOM 1576 C CA . VAL A 1 204 ? 25.313 8.182 -23.024 1.00 96.94 204 VAL A CA 1
ATOM 1577 C C . VAL A 1 204 ? 25.874 7.639 -24.339 1.00 96.94 204 VAL A C 1
ATOM 1579 O O . VAL A 1 204 ? 26.963 8.044 -24.753 1.00 96.94 204 VAL A O 1
ATOM 1582 N N . LEU A 1 205 ? 25.119 6.788 -25.041 1.00 97.12 205 LEU A N 1
ATOM 1583 C CA . LEU A 1 205 ? 25.529 6.234 -26.332 1.00 97.12 205 LEU A CA 1
ATOM 1584 C C . LEU A 1 205 ? 25.673 7.326 -27.404 1.00 97.12 205 LEU A C 1
ATOM 1586 O O . LEU A 1 205 ? 26.672 7.368 -28.121 1.00 97.12 205 LEU A O 1
ATOM 1590 N N . GLY A 1 206 ? 24.713 8.251 -27.479 1.00 96.12 206 GLY A N 1
ATOM 1591 C CA . GLY A 1 206 ? 24.751 9.375 -28.414 1.00 96.12 206 GLY A CA 1
ATOM 1592 C C . GLY A 1 206 ? 25.942 10.305 -28.173 1.00 96.12 206 GLY A C 1
ATOM 1593 O O . GLY A 1 206 ? 26.599 10.737 -29.125 1.00 96.12 206 GLY A O 1
ATOM 1594 N N . LEU A 1 207 ? 26.276 10.572 -26.907 1.00 96.06 207 LEU A N 1
ATOM 1595 C CA . LEU A 1 207 ? 27.455 11.359 -26.541 1.00 96.06 207 LEU A CA 1
ATOM 1596 C C . LEU A 1 207 ? 28.761 10.635 -26.889 1.00 96.06 207 LEU A C 1
ATOM 1598 O O . LEU A 1 207 ? 29.683 11.271 -27.404 1.00 96.06 207 LEU A O 1
ATOM 1602 N N . ALA A 1 208 ? 28.834 9.319 -26.677 1.00 95.00 208 ALA A N 1
ATOM 1603 C CA . ALA A 1 208 ? 29.995 8.514 -27.053 1.00 95.00 208 ALA A CA 1
ATOM 1604 C C . ALA A 1 208 ? 30.234 8.531 -28.574 1.00 95.00 208 ALA A C 1
ATOM 1606 O O . ALA A 1 208 ? 31.344 8.832 -29.019 1.00 95.00 208 ALA A O 1
ATOM 1607 N N . ILE A 1 209 ? 29.183 8.315 -29.375 1.00 94.88 209 ILE A N 1
ATOM 1608 C CA . ILE A 1 209 ? 29.251 8.347 -30.847 1.00 94.88 209 ILE A CA 1
ATOM 1609 C C . ILE A 1 209 ? 29.696 9.730 -31.341 1.00 94.88 209 ILE A C 1
ATOM 1611 O O . ILE A 1 209 ? 30.595 9.838 -32.178 1.00 94.88 209 ILE A O 1
ATOM 1615 N N . ARG A 1 210 ? 29.126 10.808 -30.787 1.00 93.31 210 ARG A N 1
ATOM 1616 C CA . ARG A 1 210 ? 29.500 12.188 -31.141 1.00 93.31 210 ARG A CA 1
ATOM 1617 C C . ARG A 1 210 ? 30.937 12.534 -30.736 1.00 93.31 210 ARG A C 1
ATOM 1619 O O . ARG A 1 210 ? 31.580 13.353 -31.393 1.00 93.31 210 ARG A O 1
ATOM 1626 N N . GLY A 1 211 ? 31.451 11.926 -29.668 1.00 90.31 211 GLY A N 1
ATOM 1627 C CA . GLY A 1 211 ? 32.850 12.048 -29.258 1.00 90.31 211 GLY A CA 1
ATOM 1628 C C . GLY A 1 211 ? 33.812 11.374 -30.239 1.00 90.31 211 GLY A C 1
ATOM 1629 O O . GLY A 1 211 ? 34.867 11.932 -30.545 1.00 90.31 211 GLY A O 1
ATOM 1630 N N . TRP A 1 212 ? 33.442 10.210 -30.775 1.00 89.06 212 TRP A N 1
ATOM 1631 C CA . TRP A 1 212 ? 34.244 9.491 -31.769 1.00 89.06 212 TRP A CA 1
ATOM 1632 C C . TRP A 1 212 ? 34.214 10.157 -33.146 1.00 89.06 212 TRP A C 1
ATOM 1634 O O . TRP A 1 212 ? 35.262 10.270 -33.782 1.00 89.06 212 TRP A O 1
ATOM 1644 N N . SER A 1 213 ? 33.068 10.693 -33.576 1.00 83.88 213 SER A N 1
ATOM 1645 C CA . SER A 1 213 ? 32.958 11.358 -34.882 1.00 83.88 213 SER A CA 1
ATOM 1646 C C . SER A 1 213 ? 33.842 12.606 -34.987 1.00 83.88 213 SER A C 1
ATOM 1648 O O . SER A 1 213 ? 34.432 12.866 -36.033 1.00 83.88 213 SER A O 1
ATOM 1650 N N . LYS A 1 214 ? 34.003 13.362 -33.893 1.00 78.44 214 LYS A N 1
ATOM 1651 C CA . LYS A 1 214 ? 34.900 14.530 -33.861 1.00 78.44 214 LYS A CA 1
ATOM 1652 C C . LYS A 1 214 ? 36.380 14.158 -33.975 1.00 78.44 214 LYS A C 1
ATOM 1654 O O . LYS A 1 214 ? 37.153 14.944 -34.508 1.00 78.44 214 LYS A O 1
ATOM 1659 N N . ARG A 1 215 ? 36.780 12.979 -33.488 1.00 75.19 215 ARG A N 1
ATOM 1660 C CA . ARG A 1 215 ? 38.164 12.489 -33.609 1.00 75.19 215 ARG A CA 1
ATOM 1661 C C . ARG A 1 215 ? 38.459 11.957 -35.009 1.00 75.19 215 ARG A C 1
ATOM 1663 O O . ARG A 1 215 ? 39.554 12.185 -35.504 1.00 75.19 215 ARG A O 1
ATOM 1670 N N . ALA A 1 216 ? 37.483 11.324 -35.662 1.00 68.56 216 ALA A N 1
ATOM 1671 C CA . ALA A 1 216 ? 37.612 10.915 -37.060 1.00 68.56 216 ALA A CA 1
ATOM 1672 C C . ALA A 1 216 ? 37.851 12.129 -37.977 1.00 68.56 216 ALA A C 1
ATOM 1674 O O . ALA A 1 216 ? 38.828 12.144 -38.714 1.00 68.56 216 ALA A O 1
ATOM 1675 N N . ALA A 1 217 ? 37.062 13.198 -37.818 1.00 64.56 217 ALA A N 1
ATOM 1676 C CA . ALA A 1 217 ? 37.234 14.429 -38.596 1.00 64.56 217 ALA A CA 1
ATOM 1677 C C . ALA A 1 217 ? 38.565 15.161 -38.319 1.00 64.56 217 ALA A C 1
ATOM 1679 O O . ALA A 1 217 ? 39.097 15.824 -39.200 1.00 64.56 217 ALA A O 1
ATOM 1680 N N . ALA A 1 218 ? 39.122 15.048 -37.107 1.00 62.62 218 ALA A N 1
ATOM 1681 C CA . ALA A 1 218 ? 40.427 15.631 -36.785 1.00 62.62 218 ALA A CA 1
ATOM 1682 C C . ALA A 1 218 ? 41.602 14.838 -37.389 1.00 62.62 218 ALA A C 1
ATOM 1684 O O . ALA A 1 218 ? 42.616 15.434 -37.737 1.00 62.62 218 ALA A O 1
ATOM 1685 N N . ASN A 1 219 ? 41.453 13.519 -37.545 1.00 59.09 219 ASN A N 1
ATOM 1686 C CA . ASN A 1 219 ? 42.468 12.653 -38.151 1.00 59.09 219 ASN A CA 1
ATOM 1687 C C . ASN A 1 219 ? 42.405 12.639 -39.688 1.00 59.09 219 ASN A C 1
ATOM 1689 O O . ASN A 1 219 ? 43.392 12.307 -40.339 1.00 59.09 219 ASN A O 1
ATOM 1693 N N . GLU A 1 220 ? 41.270 13.012 -40.280 1.00 55.00 220 GLU A N 1
ATOM 1694 C CA . GLU A 1 220 ? 41.105 13.093 -41.738 1.00 55.00 220 GLU A CA 1
ATOM 1695 C C . GLU A 1 220 ? 41.831 14.310 -42.344 1.00 55.00 220 GLU A C 1
ATOM 1697 O O . GLU A 1 220 ? 42.275 14.267 -43.488 1.00 55.00 220 GLU A O 1
ATOM 1702 N N . SER A 1 221 ? 42.101 15.344 -41.541 1.00 54.03 221 SER A N 1
ATOM 1703 C CA . SER A 1 221 ? 42.906 16.511 -41.936 1.00 54.03 221 SER A CA 1
ATOM 1704 C C . SER A 1 221 ? 44.415 16.234 -42.063 1.00 54.03 221 SER A C 1
ATOM 1706 O O . SER A 1 221 ? 45.165 17.141 -42.413 1.00 54.03 221 SER A O 1
ATOM 1708 N N . THR A 1 222 ? 44.892 15.015 -41.772 1.00 54.66 222 THR A N 1
ATOM 1709 C CA . THR A 1 222 ? 46.316 14.625 -41.901 1.00 54.66 222 THR A CA 1
ATOM 1710 C C . THR A 1 222 ? 46.556 13.595 -43.015 1.00 54.66 222 THR A C 1
ATOM 1712 O O . THR A 1 222 ? 47.697 13.236 -43.281 1.00 54.66 222 THR A O 1
ATOM 1715 N N . VAL A 1 223 ? 45.514 13.167 -43.739 1.00 55.16 223 VAL A N 1
ATOM 1716 C CA . VAL A 1 223 ? 45.630 12.278 -44.920 1.00 55.16 223 VAL A CA 1
ATOM 1717 C C . VAL A 1 223 ? 45.436 13.080 -46.219 1.00 55.16 223 VAL A C 1
ATOM 1719 O O . VAL A 1 223 ? 44.848 12.621 -47.191 1.00 55.16 223 VAL A O 1
ATOM 1722 N N . GLY A 1 224 ? 45.919 14.324 -46.217 1.00 53.47 224 GLY A N 1
ATOM 1723 C CA . GLY A 1 224 ? 45.931 15.239 -47.361 1.00 53.47 224 GLY A CA 1
ATOM 1724 C C . GLY A 1 224 ? 47.271 15.308 -48.095 1.00 53.47 224 GLY A C 1
ATOM 1725 O O . GLY A 1 224 ? 47.460 16.217 -48.888 1.00 53.47 224 GLY A O 1
ATOM 1726 N N . ASP A 1 225 ? 48.185 14.373 -47.835 1.00 56.22 225 ASP A N 1
ATOM 1727 C CA . ASP A 1 225 ? 49.372 14.130 -48.658 1.00 56.22 225 ASP A CA 1
ATOM 1728 C C . ASP A 1 225 ? 49.441 12.623 -48.919 1.00 56.22 225 ASP A C 1
ATOM 1730 O O . ASP A 1 225 ? 50.221 11.865 -48.335 1.00 56.22 225 ASP A O 1
ATOM 1734 N N . ALA A 1 226 ? 48.527 12.151 -49.769 1.00 59.81 226 ALA A N 1
ATOM 1735 C CA . ALA A 1 226 ? 48.728 10.883 -50.443 1.00 59.81 226 ALA A CA 1
ATOM 1736 C C . ALA A 1 226 ? 50.011 11.037 -51.262 1.00 59.81 226 ALA A C 1
ATOM 1738 O O . ALA A 1 226 ? 50.002 11.665 -52.321 1.00 59.81 226 ALA A O 1
ATOM 1739 N N . ALA A 1 227 ? 51.119 10.504 -50.736 1.00 63.62 227 ALA A N 1
ATOM 1740 C CA . ALA A 1 227 ? 52.357 10.372 -51.485 1.00 63.62 227 ALA A CA 1
ATOM 1741 C C . ALA A 1 227 ? 52.003 9.845 -52.886 1.00 63.62 227 ALA A C 1
ATOM 1743 O O . ALA A 1 227 ? 51.218 8.890 -52.971 1.00 63.62 227 ALA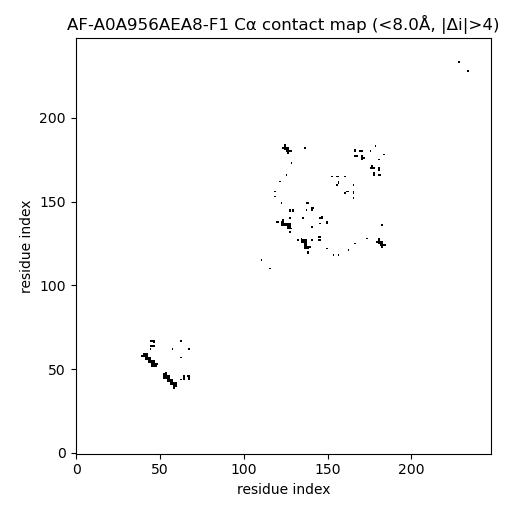 A O 1
ATOM 1744 N N . PRO A 1 228 ? 52.498 10.482 -53.965 1.00 64.44 228 PRO A N 1
ATOM 1745 C CA . PRO A 1 228 ? 52.139 10.109 -55.323 1.00 64.44 228 PRO A CA 1
ATOM 1746 C C . PRO A 1 228 ? 52.368 8.611 -55.459 1.00 64.44 228 PRO A C 1
ATOM 1748 O O . PRO A 1 228 ? 53.485 8.128 -55.272 1.00 64.44 228 PRO A O 1
ATOM 1751 N N . ILE A 1 229 ? 51.280 7.871 -55.682 1.00 67.50 229 ILE A N 1
ATOM 1752 C CA . ILE A 1 229 ? 51.358 6.431 -55.878 1.00 67.50 229 ILE A CA 1
ATOM 1753 C C . ILE A 1 229 ? 52.244 6.253 -57.100 1.00 67.50 229 ILE A C 1
ATOM 1755 O O . ILE A 1 229 ? 51.837 6.623 -58.200 1.00 67.50 229 ILE A O 1
ATOM 1759 N N . ASP A 1 230 ? 53.453 5.739 -56.867 1.00 76.06 230 ASP A N 1
ATOM 1760 C CA . ASP A 1 230 ? 54.444 5.456 -57.895 1.00 76.06 230 ASP A CA 1
ATOM 1761 C C . ASP A 1 230 ? 53.733 4.789 -59.076 1.00 76.06 230 ASP A C 1
ATOM 1763 O O . ASP A 1 230 ? 53.114 3.727 -58.941 1.00 76.06 230 ASP A O 1
ATOM 1767 N N . GLU A 1 231 ? 53.758 5.455 -60.227 1.00 82.88 231 GLU A N 1
ATOM 1768 C CA . GLU A 1 231 ? 53.086 5.016 -61.446 1.00 82.88 231 GLU A CA 1
ATOM 1769 C C . GLU A 1 231 ? 53.528 3.590 -61.822 1.00 82.88 231 GLU A C 1
ATOM 1771 O O . GLU A 1 231 ? 52.738 2.792 -62.338 1.00 82.88 231 GLU A O 1
ATOM 1776 N N . ALA A 1 232 ? 54.756 3.207 -61.446 1.00 80.00 232 ALA A N 1
ATOM 1777 C CA . ALA A 1 232 ? 55.256 1.850 -61.602 1.00 80.00 232 ALA A CA 1
ATOM 1778 C C . ALA A 1 232 ? 54.507 0.825 -60.729 1.00 80.00 232 ALA A C 1
ATOM 1780 O O . ALA A 1 232 ? 54.277 -0.302 -61.173 1.00 80.00 232 ALA A O 1
ATOM 1781 N N . ALA A 1 233 ? 54.078 1.186 -59.517 1.00 84.56 233 ALA A N 1
ATOM 1782 C CA . ALA A 1 233 ? 53.272 0.322 -58.655 1.00 84.56 233 ALA A CA 1
ATOM 1783 C C . ALA A 1 233 ? 51.855 0.123 -59.217 1.00 84.56 233 ALA A C 1
ATOM 1785 O O . ALA A 1 233 ? 51.359 -1.008 -59.243 1.00 84.56 233 ALA A O 1
ATOM 1786 N N . GLN A 1 234 ? 51.232 1.180 -59.752 1.00 88.69 234 GLN A N 1
ATOM 1787 C CA . GLN A 1 234 ? 49.931 1.056 -60.422 1.00 88.69 234 GLN A CA 1
ATOM 1788 C C . GLN A 1 234 ? 50.020 0.209 -61.694 1.00 88.69 234 GLN A C 1
ATOM 1790 O O . GLN A 1 234 ? 49.126 -0.598 -61.962 1.00 88.69 234 GLN A O 1
ATOM 1795 N N . LYS A 1 235 ? 51.109 0.348 -62.460 1.00 91.19 235 LYS A N 1
ATOM 1796 C CA . LYS A 1 235 ? 51.355 -0.462 -63.656 1.00 91.19 235 LYS A CA 1
ATOM 1797 C C . LYS A 1 235 ? 51.511 -1.945 -63.313 1.00 91.19 235 LYS A C 1
ATOM 1799 O O . LYS A 1 235 ? 50.821 -2.768 -63.905 1.00 91.19 235 LYS A O 1
ATOM 1804 N N . ARG A 1 236 ? 52.310 -2.282 -62.290 1.00 91.12 236 ARG A N 1
ATOM 1805 C CA . ARG A 1 236 ? 52.465 -3.670 -61.808 1.00 91.12 236 ARG A CA 1
ATOM 1806 C C . ARG A 1 236 ? 51.136 -4.290 -61.382 1.00 91.12 236 ARG A C 1
ATOM 1808 O O . ARG A 1 236 ? 50.870 -5.439 -61.722 1.00 91.12 236 ARG A O 1
ATOM 1815 N N . LEU A 1 237 ? 50.289 -3.540 -60.673 1.00 93.62 237 LEU A N 1
ATOM 1816 C CA . LEU A 1 237 ? 48.980 -4.038 -60.245 1.00 93.62 237 LEU A CA 1
ATOM 1817 C C . LEU A 1 237 ? 48.043 -4.276 -61.439 1.00 93.62 237 LEU A C 1
ATOM 1819 O O . LEU A 1 237 ? 47.338 -5.283 -61.487 1.00 93.62 237 LEU A O 1
ATOM 1823 N N . ARG A 1 238 ? 48.060 -3.376 -62.428 1.00 94.00 238 ARG A N 1
ATOM 1824 C CA . ARG A 1 238 ? 47.259 -3.500 -63.654 1.00 94.00 238 ARG A CA 1
ATOM 1825 C C . ARG A 1 238 ? 47.692 -4.698 -64.501 1.00 94.00 238 ARG A C 1
ATOM 1827 O O . ARG A 1 238 ? 46.832 -5.421 -65.004 1.00 94.00 238 ARG A O 1
ATOM 1834 N N . ASP A 1 239 ? 48.996 -4.926 -64.618 1.00 94.00 239 ASP A N 1
ATOM 1835 C CA . ASP A 1 239 ? 49.552 -6.065 -65.349 1.00 94.00 239 ASP A CA 1
ATOM 1836 C C . ASP A 1 239 ? 49.241 -7.389 -64.628 1.00 94.00 239 ASP A C 1
ATOM 1838 O O . ASP A 1 239 ? 48.838 -8.356 -65.272 1.00 94.00 239 ASP A O 1
ATOM 1842 N N . ALA A 1 240 ? 49.307 -7.418 -63.290 1.00 90.56 240 ALA A N 1
ATOM 1843 C CA . ALA A 1 240 ? 48.936 -8.589 -62.492 1.00 90.56 240 ALA A CA 1
ATOM 1844 C C . ALA A 1 240 ? 47.451 -8.969 -62.635 1.00 90.56 240 ALA A C 1
ATOM 1846 O O . ALA A 1 240 ? 47.127 -10.155 -62.709 1.00 90.56 240 ALA A O 1
ATOM 1847 N N . MET A 1 241 ? 46.545 -7.985 -62.706 1.00 93.31 241 MET A N 1
ATOM 1848 C CA . MET A 1 241 ? 45.120 -8.258 -62.937 1.00 93.31 241 MET A CA 1
ATOM 1849 C C . MET A 1 241 ? 44.864 -8.790 -64.349 1.00 93.31 241 MET A C 1
ATOM 1851 O O . MET A 1 241 ? 44.151 -9.775 -64.503 1.00 93.31 241 MET A O 1
ATOM 1855 N N . ARG A 1 242 ? 45.513 -8.212 -65.368 1.00 94.19 242 ARG A N 1
ATOM 1856 C CA . ARG A 1 242 ? 45.390 -8.681 -66.756 1.00 94.19 242 ARG A CA 1
ATOM 1857 C C . ARG A 1 242 ? 45.892 -10.113 -66.943 1.00 94.19 242 ARG A C 1
ATOM 1859 O O . ARG A 1 242 ? 45.312 -10.859 -67.722 1.00 94.19 242 ARG A O 1
ATOM 1866 N N . ASN A 1 243 ? 46.957 -10.492 -66.238 1.00 92.88 243 ASN A N 1
ATOM 1867 C CA . ASN A 1 243 ? 47.498 -11.844 -66.330 1.00 92.88 243 ASN A CA 1
ATOM 1868 C C . ASN A 1 243 ? 46.548 -12.885 -65.712 1.00 92.88 243 ASN A C 1
ATOM 1870 O O . ASN A 1 243 ? 46.407 -13.970 -66.263 1.00 92.88 243 ASN A O 1
ATOM 1874 N N . ARG A 1 244 ? 45.835 -12.538 -64.628 1.00 89.62 244 ARG A N 1
ATOM 1875 C CA . ARG A 1 244 ? 44.827 -13.425 -64.016 1.00 89.62 244 ARG A CA 1
ATOM 1876 C C . ARG A 1 244 ? 43.632 -13.722 -64.920 1.00 89.62 244 ARG A C 1
ATOM 1878 O O . ARG A 1 244 ? 43.067 -14.805 -64.812 1.00 89.62 244 ARG A O 1
ATOM 1885 N N . ASP A 1 245 ? 43.243 -12.785 -65.778 1.00 90.25 245 ASP A N 1
ATOM 1886 C CA . ASP A 1 245 ? 42.120 -12.988 -66.701 1.00 90.25 245 ASP A CA 1
ATOM 1887 C C . ASP A 1 245 ? 42.475 -13.936 -67.856 1.00 90.25 245 ASP A C 1
ATOM 1889 O O . ASP A 1 245 ? 41.583 -14.520 -68.457 1.00 90.25 245 ASP A O 1
ATOM 1893 N N . MET A 1 246 ? 43.766 -14.115 -68.157 1.00 83.38 246 MET A N 1
ATOM 1894 C CA . MET A 1 246 ? 44.242 -15.011 -69.222 1.00 83.38 246 MET A CA 1
ATOM 1895 C C . MET A 1 246 ? 44.396 -16.467 -68.754 1.00 83.38 246 MET A C 1
ATOM 1897 O O . MET A 1 246 ? 44.463 -17.372 -69.579 1.00 83.38 246 MET A O 1
ATOM 1901 N N . GLU A 1 247 ? 44.472 -16.698 -67.442 1.00 82.50 247 GLU A N 1
ATOM 1902 C CA . GLU A 1 247 ? 44.592 -18.034 -66.836 1.00 82.50 247 GLU A CA 1
ATOM 1903 C C . GLU A 1 247 ? 43.230 -18.714 -66.597 1.00 82.50 247 GLU A C 1
ATOM 1905 O O . GLU A 1 247 ? 43.183 -19.822 -66.056 1.00 82.50 247 GLU A O 1
ATOM 1910 N N . ARG A 1 248 ? 42.125 -18.056 -66.963 1.00 71.50 248 ARG A N 1
ATOM 1911 C CA . ARG A 1 248 ? 40.752 -18.504 -66.712 1.00 71.50 248 ARG A CA 1
ATOM 1912 C C . ARG A 1 248 ? 40.026 -18.848 -68.005 1.00 71.50 248 ARG A C 1
ATOM 1914 O O . ARG A 1 248 ? 39.253 -19.830 -67.963 1.00 71.50 248 ARG A O 1
#

Foldseek 3Di:
DDPPPPPVVVVVVVVVVVVPPPPDDDDDDPVVVVVVVPPQPFDFAWADDPNDTDTDGDGPVPRPHPVVVVVVVVVVVVVVVVCVVPVDPPVPPPVVVCVVVVVPDPPVPPPPVVLVVVLLVLQQFFFDPPVPDPRHRLSPDDDPSSVVLSVVVVVCVVVVHDSVRSLVVVCVVSVHDSVSGTPPPVPVVVVCVVVVVVVVVVVVVVVVVVVVVVVVVVVVVVCPCPPPPPVVNVVVVVVVVVVVVVVD

Nearest PDB structures (foldseek):
  2hl7-assembly1_A  TM=7.046E-01  e=1.087E-02  Pseudomonas aeruginosa
  2mru-assembly1_A  TM=3.927E-01  e=4.447E+00  Escherichia coli K-12
  3ic3-assembly3_C  TM=2.664E-01  e=9.582E+00  Rhodopseudomonas palustris

Mean predicted aligned error: 19.91 Å

Radius of gyration: 42.1 Å; Cα contacts (8 Å, |Δi|>4): 117; chains: 1; bounding box: 96×54×126 Å

Solvent-accessible surface area (backbone atoms only — not comparable to full-atom values): 15178 Å² total; per-residue (Å²): 137,83,84,76,70,70,67,60,59,60,56,57,57,56,56,56,61,66,67,65,76,75,83,82,80,83,78,87,58,76,72,63,60,64,60,66,78,66,66,78,64,80,43,77,42,72,39,77,58,96,94,44,82,46,79,48,85,43,55,72,94,70,64,88,40,78,74,51,54,57,55,48,51,53,52,48,53,54,52,52,63,59,40,75,82,47,79,83,60,58,79,69,54,57,68,55,52,52,55,60,58,66,69,62,65,73,66,88,75,63,85,50,70,60,64,55,49,54,51,42,62,55,33,46,41,28,31,37,83,76,76,86,56,93,53,44,34,32,55,81,38,81,48,72,63,33,52,52,49,52,54,56,49,45,56,41,50,76,71,66,52,51,70,68,55,53,50,50,52,49,17,61,76,69,75,42,61,62,76,71,35,38,48,70,80,58,59,63,58,72,53,47,54,62,52,49,52,53,53,51,52,52,50,54,50,53,51,51,53,56,56,51,54,57,52,52,60,63,59,55,74,71,68,79,69,74,70,79,75,52,65,67,59,56,48,53,52,53,51,55,54,57,54,58,67,72,78,110

pLDDT: mean 71.72, std 20.78, range [36.09, 97.56]

Sequence (248 aa):
MNHRLLSIGALVAAITIWLGSAASATSLSADKQRWLTKFESVVVCVCREGGGVTYKRSSIAKCDCQLGKSVYQGFKAELEKQSDEIGQLRAFFYGSLVKLVNTYQPHVLRGDSESDKAFLKQMAKLRCMCGDCPLRPLDECNCGFAQNWKRVMRVQFDAGESFEQMATFYAKSVNAPYDRVLTNSNKALSWVIPLGVAVLVLLVLGLAIRGWSKRAAANESTVGDAAPIDEAAQKRLRDAMRNRDMER

Secondary structure (DSSP, 8-state):
--SSSHHHHHHHHHHHHHHTT--------GGGHHHHTT---EEEEEEEETTEEEEEEEEGGG---HHHHHHHHHHHHHHHHTTTT-TTTHHHHHHHHHHHHHH---GGG---HHHHHHHHHHHTTBB--SSSSSS-BTTT--SHHHHHHHHHHHHHHHTT--HHHHHHHHHHHTT--HHHHB--TTHHHHHHHHHHHHHHHHHHHHHHHHHHHHHHHHHHTT--------HHHHHHHHHHHHHHHH--